Protein AF-0000000066007572 (afdb_homodimer)

InterPro domains:
  IPR018660 C-type lysozyme inhibitor [PF09864] (49-115)
  IPR036328 C-type lysozyme inhibitor superfamily [G3DSA:2.40.128.200] (41-127)
  IPR036328 C-type lysozyme inhibitor superfamily [SSF141488] (43-117)

Secondary structure (DSSP, 8-state):
--------------------------------EEEPPSSSPEEEEEEEEEETTS-EEEEEEEEETTEEEEEEE-SSS-EEEEEEE--SSSEEEEEBTEEEEEETTEEEEES---SSS--SPEEEEE-/--------------------------------EEEPPSSSPEEEEEEEEEETTS-EEEEEEEEETTEEEEEEE-SSS-EEEEEEE--SSSEEEEEBTEEEEEETTEEEEES---SSS--SPEEEEE-

Nearest PDB structures (foldseek):
  3f6z-assembly1_B  TM=9.810E-01  e=9.453E-14  Pseudomonas aeruginosa
  4mis-assembly1_A  TM=8.541E-01  e=2.023E-07  Brucella abortus bv. 1 str. 9-941
  7dpy-assembly1_B-2  TM=7.417E-01  e=1.782E-02  Brucella abortus bv. 1 str. 9-941
  7xt7-assembly1_j  TM=2.976E-01  e=3.475E-01  Komagataella phaffii
  5ym6-assembly2_D  TM=2.697E-01  e=1.523E-01  Porcine coronavirus HKU15

Foldseek 3Di:
DPPPPPPPPPPPPPPPPPCPPPPPPPVVPDDDDDDDDDDFDKDKDKFWKAWPVGDIDIWIWIDGVVWTWIFDPLDPPDTDIWTWDDDPDATWTDDDQWIWGDDVQKIWIARHHDDDDGDDTIIMGTD/DPPPPPPPPPPPPPPPPPCPPPPPVPVVPDDDDDDDDDDFDKDKDKFWKAWPVGDIDIWIWIDGVVWTWIFDPLDPPDTDIWTWDDDPDATWTDDDQWIWGDDVQKIWIARHHDDDDGDDTIIMGTD

Sequence (254 aa):
MKKALWLLLAAVPVVLVACGGSDDDKQTAQVDYLALPGDAKLDTRSVDYKCENGRKFTVQYLNKGDNSLAVVPVSDNSTLVFSNVISASGAKYAAGQYIWWTKGEEATLYGDWKGGEPTDGVACKERMKKALWLLLAAVPVVLVACGGSDDDKQTAQVDYLALPGDAKLDTRSVDYKCENGRKFTVQYLNKGDNSLAVVPVSDNSTLVFSNVISASGAKYAAGQYIWWTKGEEATLYGDWKGGEPTDGVACKER

Organism: Pseudomonas aeruginosa (strain ATCC 15692 / DSM 22644 / CIP 104116 / JCM 14847 / LMG 12228 / 1C / PRS 101 / PAO1) (NCBI:txid208964)

Radius of gyration: 32.34 Å; Cα contacts (8 Å, |Δi|>4): 501; chains: 2; bounding box: 113×51×106 Å

Structure (mmCIF, N/CA/C/O backbone):
data_AF-0000000066007572-model_v1
#
loop_
_entity.id
_entity.type
_entity.pdbx_description
1 polymer 'Membrane-bound lysozyme inhibitor of C-type lysozyme'
#
loop_
_atom_site.group_PDB
_atom_site.id
_atom_site.type_symbol
_atom_site.label_atom_id
_atom_site.label_alt_id
_atom_site.label_comp_id
_atom_site.label_asym_id
_atom_site.label_entity_id
_atom_site.label_seq_id
_atom_site.pdbx_PDB_ins_code
_atom_site.Cartn_x
_atom_site.Cartn_y
_atom_site.Cartn_z
_atom_site.occupancy
_atom_site.B_iso_or_equiv
_atom_site.auth_seq_id
_atom_site.auth_comp_id
_atom_site.auth_asym_id
_atom_site.auth_atom_id
_atom_site.pdbx_PDB_model_num
ATOM 1 N N . MET A 1 1 ? -43.469 -23.562 86.062 1 31.69 1 MET A N 1
ATOM 2 C CA . MET A 1 1 ? -42.375 -22.859 85.438 1 31.69 1 MET A CA 1
ATOM 3 C C . MET A 1 1 ? -42.094 -23.391 84.062 1 31.69 1 MET A C 1
ATOM 5 O O . MET A 1 1 ? -41.469 -24.453 83.875 1 31.69 1 MET A O 1
ATOM 9 N N . LYS A 1 2 ? -43.125 -23.25 83.188 1 37.44 2 LYS A N 1
ATOM 10 C CA . LYS A 1 2 ? -43.344 -23.625 81.812 1 37.44 2 LYS A CA 1
ATOM 11 C C . LYS A 1 2 ? -42.25 -23.062 80.938 1 37.44 2 LYS A C 1
ATOM 13 O O . LYS A 1 2 ? -42.062 -21.844 80.812 1 37.44 2 LYS A O 1
ATOM 18 N N . LYS A 1 3 ? -41.062 -23.703 80.938 1 40.94 3 LYS A N 1
ATOM 19 C CA . LYS A 1 3 ? -39.906 -23.422 80.062 1 40.94 3 LYS A CA 1
ATOM 20 C C . LYS A 1 3 ? -40.344 -23.391 78.625 1 40.94 3 LYS A C 1
ATOM 22 O O . LYS A 1 3 ? -40.906 -24.344 78.125 1 40.94 3 LYS A O 1
ATOM 27 N N . ALA A 1 4 ? -40.844 -22.25 78.188 1 40.78 4 ALA A N 1
ATOM 28 C CA . ALA A 1 4 ? -41.125 -21.906 76.75 1 40.78 4 ALA A CA 1
ATOM 29 C C . ALA A 1 4 ? -39.938 -22.234 75.875 1 40.78 4 ALA A C 1
ATOM 31 O O . ALA A 1 4 ? -38.812 -21.797 76.125 1 40.78 4 ALA A O 1
ATOM 32 N N . LEU A 1 5 ? -39.844 -23.422 75.312 1 45.03 5 LEU A N 1
ATOM 33 C CA . LEU A 1 5 ? -38.969 -23.969 74.25 1 45.03 5 LEU A CA 1
ATOM 34 C C . LEU A 1 5 ? -38.969 -23.062 73.062 1 45.03 5 LEU A C 1
ATOM 36 O O . LEU A 1 5 ? -40 -22.922 72.375 1 45.03 5 LEU A O 1
ATOM 40 N N . TRP A 1 6 ? -38.344 -21.812 73.125 1 39.31 6 TRP A N 1
ATOM 41 C CA . TRP A 1 6 ? -38.188 -20.922 72 1 39.31 6 TRP A CA 1
ATOM 42 C C . TRP A 1 6 ? -37.5 -21.641 70.812 1 39.31 6 TRP A C 1
ATOM 44 O O . TRP A 1 6 ? -36.375 -22.141 71 1 39.31 6 TRP A O 1
ATOM 54 N N . LEU A 1 7 ? -38.188 -22.266 69.938 1 40.31 7 LEU A N 1
ATOM 55 C CA . LEU A 1 7 ? -37.844 -22.844 68.625 1 40.31 7 LEU A CA 1
ATOM 56 C C . LEU A 1 7 ? -37.094 -21.828 67.812 1 40.31 7 LEU A C 1
ATOM 58 O O . LEU A 1 7 ? -37.625 -20.75 67.5 1 40.31 7 LEU A O 1
ATOM 62 N N . LEU A 1 8 ? -35.781 -21.641 67.938 1 39.72 8 LEU A N 1
ATOM 63 C CA . LEU A 1 8 ? -34.875 -20.812 67.188 1 39.72 8 LEU A CA 1
ATOM 64 C C . LEU A 1 8 ? -34.938 -21.219 65.688 1 39.72 8 LEU A C 1
ATOM 66 O O . LEU A 1 8 ? -34.656 -22.375 65.375 1 39.72 8 LEU A O 1
ATOM 70 N N . LEU A 1 9 ? -35.875 -20.656 64.875 1 41.94 9 LEU A N 1
ATOM 71 C CA . LEU A 1 9 ? -35.969 -20.781 63.438 1 41.94 9 LEU A CA 1
ATOM 72 C C . LEU A 1 9 ? -34.656 -20.312 62.781 1 41.94 9 LEU A C 1
ATOM 74 O O . LEU A 1 9 ? -34.25 -19.156 62.969 1 41.94 9 LEU A O 1
ATOM 78 N N . ALA A 1 10 ? -33.594 -21.188 62.688 1 41.16 10 ALA A N 1
ATOM 79 C CA . ALA A 1 10 ? -32.375 -20.938 61.938 1 41.16 10 ALA A CA 1
ATOM 80 C C . ALA A 1 10 ? -32.656 -20.516 60.5 1 41.16 10 ALA A C 1
ATOM 82 O O . ALA A 1 10 ? -33.344 -21.219 59.781 1 41.16 10 ALA A O 1
ATOM 83 N N . ALA A 1 11 ? -32.844 -19.188 60.281 1 44 11 ALA A N 1
ATOM 84 C CA . ALA A 1 11 ? -33 -18.609 58.938 1 44 11 ALA A CA 1
ATOM 85 C C . ALA A 1 11 ? -31.844 -19.062 58.031 1 44 11 ALA A C 1
ATOM 87 O O . ALA A 1 11 ? -30.672 -18.953 58.406 1 44 11 ALA A O 1
ATOM 88 N N . VAL A 1 12 ? -31.938 -20.188 57.281 1 48.28 12 VAL A N 1
ATOM 89 C CA . VAL A 1 12 ? -31.016 -20.688 56.281 1 48.28 12 VAL A CA 1
ATOM 90 C C . VAL A 1 12 ? -30.766 -19.609 55.219 1 48.28 12 VAL A C 1
ATOM 92 O O . VAL A 1 12 ? -31.719 -19.109 54.625 1 48.28 12 VAL A O 1
ATOM 95 N N . PRO A 1 13 ? -29.672 -18.797 55.375 1 45.75 13 PRO A N 1
ATOM 96 C CA . PRO A 1 13 ? -29.391 -17.844 54.312 1 45.75 13 PRO A CA 1
ATOM 97 C C . PRO A 1 13 ? -29.391 -18.484 52.906 1 45.75 13 PRO A C 1
ATOM 99 O O . PRO A 1 13 ? -28.828 -19.578 52.719 1 45.75 13 PRO A O 1
ATOM 102 N N . VAL A 1 14 ? -30.469 -18.391 52.094 1 45.53 14 VAL A N 1
ATOM 103 C CA . VAL A 1 14 ? -30.547 -18.75 50.688 1 45.53 14 VAL A CA 1
ATOM 104 C C . VAL A 1 14 ? -29.422 -18.062 49.938 1 45.53 14 VAL A C 1
ATOM 106 O O . VAL A 1 14 ? -29.359 -16.828 49.875 1 45.53 14 VAL A O 1
ATOM 109 N N . VAL A 1 15 ? -28.188 -18.609 49.969 1 40.78 15 VAL A N 1
ATOM 110 C CA . VAL A 1 15 ? -27.156 -18.125 49.062 1 40.78 15 VAL A CA 1
ATOM 111 C C . VAL A 1 15 ? -27.688 -18.062 47.625 1 40.78 15 VAL A C 1
ATOM 113 O O . VAL A 1 15 ? -28.109 -19.078 47.094 1 40.78 15 VAL A O 1
ATOM 116 N N . LEU A 1 16 ? -28.297 -16.922 47.188 1 42.5 16 LEU A N 1
ATOM 117 C CA . LEU A 1 16 ? -28.547 -16.656 45.781 1 42.5 16 LEU A CA 1
ATOM 118 C C . LEU A 1 16 ? -27.297 -16.906 44.938 1 42.5 16 LEU A C 1
ATOM 120 O O . LEU A 1 16 ? -26.25 -16.312 45.188 1 42.5 16 LEU A O 1
ATOM 124 N N . VAL A 1 17 ? -26.969 -18.109 44.5 1 45.06 17 VAL A N 1
ATOM 125 C CA . VAL A 1 17 ? -26 -18.406 43.438 1 45.06 17 VAL A CA 1
ATOM 126 C C . VAL A 1 17 ? -26.234 -17.484 42.25 1 45.06 17 VAL A C 1
ATOM 128 O O . VAL A 1 17 ? -27.281 -17.547 41.625 1 45.06 17 VAL A O 1
ATOM 131 N N . ALA A 1 18 ? -25.969 -16.125 42.406 1 42.97 18 ALA A N 1
ATOM 132 C CA . ALA A 1 18 ? -25.875 -15.359 41.188 1 42.97 18 ALA A CA 1
ATOM 133 C C . ALA A 1 18 ? -25.094 -16.125 40.125 1 42.97 18 ALA A C 1
ATOM 135 O O . ALA A 1 18 ? -24 -16.625 40.375 1 42.97 18 ALA A O 1
ATOM 136 N N . CYS A 1 19 ? -25.688 -16.891 39.219 1 43.34 19 CYS A N 1
ATOM 137 C CA . CYS A 1 19 ? -25.062 -17.281 37.969 1 43.34 19 CYS A CA 1
ATOM 138 C C . CYS A 1 19 ? -24.172 -16.172 37.406 1 43.34 19 CYS A C 1
ATOM 140 O O . CYS A 1 19 ? -24.672 -15.094 37.094 1 43.34 19 CYS A O 1
ATOM 142 N N . GLY A 1 20 ? -23.156 -15.773 38.125 1 42.16 20 GLY A N 1
ATOM 143 C CA . GLY A 1 20 ? -22.172 -14.992 37.375 1 42.16 20 GLY A CA 1
ATOM 144 C C . GLY A 1 20 ? -21.922 -15.516 35.969 1 42.16 20 GLY A C 1
ATOM 145 O O . GLY A 1 20 ? -21.281 -16.547 35.812 1 42.16 20 GLY A O 1
ATOM 146 N N . GLY A 1 21 ? -23.031 -15.695 35.156 1 41.56 21 GLY A N 1
ATOM 147 C CA . GLY A 1 21 ? -22.688 -15.891 33.781 1 41.56 21 GLY A CA 1
ATOM 148 C C . GLY A 1 21 ? -21.453 -15.117 33.344 1 41.56 21 GLY A C 1
ATOM 149 O O . GLY A 1 21 ? -21.297 -13.953 33.688 1 41.56 21 GLY A O 1
ATOM 150 N N . SER A 1 22 ? -20.281 -15.742 33.438 1 43.75 22 SER A N 1
ATOM 151 C CA . SER A 1 22 ? -19.156 -15.258 32.625 1 43.75 22 SER A CA 1
ATOM 152 C C . SER A 1 22 ? -19.625 -14.711 31.297 1 43.75 22 SER A C 1
ATOM 154 O O . SER A 1 22 ? -20.141 -15.453 30.453 1 43.75 22 SER A O 1
ATOM 156 N N . ASP A 1 23 ? -20.266 -13.578 31.344 1 40.22 23 ASP A N 1
ATOM 157 C CA . ASP A 1 23 ? -20.266 -12.945 30.031 1 40.22 23 ASP A CA 1
ATOM 158 C C . ASP A 1 23 ? -18.969 -13.203 29.281 1 40.22 23 ASP A C 1
ATOM 160 O O . ASP A 1 23 ? -17.906 -12.719 29.688 1 40.22 23 ASP A O 1
ATOM 164 N N . ASP A 1 24 ? -18.641 -14.453 28.953 1 44.84 24 ASP A N 1
ATOM 165 C CA . ASP A 1 24 ? -17.703 -14.492 27.828 1 44.84 24 ASP A CA 1
ATOM 166 C C . ASP A 1 24 ? -17.891 -13.273 26.938 1 44.84 24 ASP A C 1
ATOM 168 O O . ASP A 1 24 ? -18.891 -13.156 26.219 1 44.84 24 ASP A O 1
ATOM 172 N N . ASP A 1 25 ? -17.547 -12.141 27.422 1 43.78 25 ASP A N 1
ATOM 173 C CA . ASP A 1 25 ? -17.281 -11.102 26.422 1 43.78 25 ASP A CA 1
ATOM 174 C C . ASP A 1 25 ? -16.703 -11.688 25.141 1 43.78 25 ASP A C 1
ATOM 176 O O . ASP A 1 25 ? -15.508 -11.992 25.094 1 43.78 25 ASP A O 1
ATOM 180 N N . LYS A 1 26 ? -17.234 -12.578 24.516 1 45.28 26 LYS A N 1
ATOM 181 C CA . LYS A 1 26 ? -16.828 -12.812 23.141 1 45.28 26 LYS A CA 1
ATOM 182 C C . LYS A 1 26 ? -16.469 -11.5 22.438 1 45.28 26 LYS A C 1
ATOM 184 O O . LYS A 1 26 ? -17.344 -10.758 22 1 45.28 26 LYS A O 1
ATOM 189 N N . GLN A 1 27 ? -15.414 -10.805 22.828 1 49.41 27 GLN A N 1
ATOM 190 C CA . GLN A 1 27 ? -14.898 -9.742 21.969 1 49.41 27 GLN A CA 1
ATOM 191 C C . GLN A 1 27 ? -14.922 -10.156 20.5 1 49.41 27 GLN A C 1
ATOM 193 O O . GLN A 1 27 ? -14.148 -11.031 20.078 1 49.41 27 GLN A O 1
ATOM 198 N N . THR A 1 28 ? -16.016 -10.359 19.859 1 51.81 28 THR A N 1
ATOM 199 C CA . THR A 1 28 ? -16.031 -10.492 18.406 1 51.81 28 THR A CA 1
ATOM 200 C C . THR A 1 28 ? -14.82 -9.781 17.797 1 51.81 28 THR A C 1
ATOM 202 O O . THR A 1 2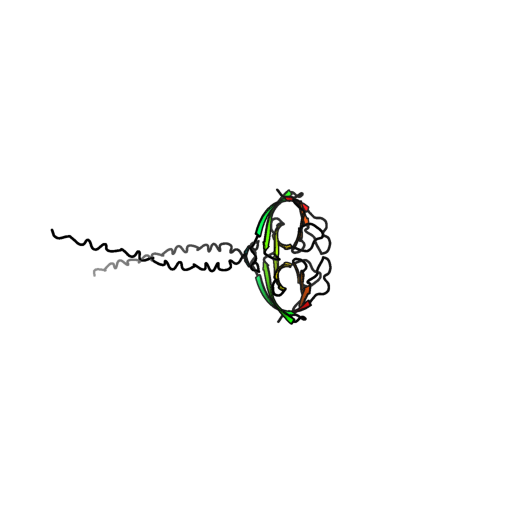8 ? -14.5 -8.656 18.172 1 51.81 28 THR A O 1
ATOM 205 N N . ALA A 1 29 ? -13.922 -10.508 17.297 1 61.53 29 ALA A N 1
ATOM 206 C CA . ALA A 1 29 ? -12.734 -9.945 16.656 1 61.53 29 ALA A CA 1
ATOM 207 C C . ALA A 1 29 ? -13.102 -8.742 15.797 1 61.53 29 ALA A C 1
ATOM 209 O O . ALA A 1 29 ? -13.891 -8.852 14.859 1 61.53 29 ALA A O 1
ATOM 210 N N . GLN A 1 30 ? -13.07 -7.582 16.312 1 80 30 GLN A N 1
ATOM 211 C CA . GLN A 1 30 ? -13.344 -6.34 15.594 1 80 30 GLN A CA 1
ATOM 212 C C . GLN A 1 30 ? -12.422 -6.176 14.391 1 80 30 GLN A C 1
ATOM 214 O O . GLN A 1 30 ? -11.211 -6.391 14.5 1 80 30 GLN A O 1
ATOM 219 N N . VAL A 1 31 ? -13.023 -6.301 13.195 1 90.62 31 VAL A N 1
ATOM 220 C CA . VAL A 1 31 ? -12.289 -6.055 11.961 1 90.62 31 VAL A CA 1
ATOM 221 C C . VAL A 1 31 ? -11.945 -4.57 11.852 1 90.62 31 VAL A C 1
ATOM 223 O O . VAL A 1 31 ? -12.82 -3.715 12 1 90.62 31 VAL A O 1
ATOM 226 N N . ASP A 1 32 ? -10.586 -4.43 11.727 1 96.38 32 ASP A N 1
ATOM 227 C CA . ASP A 1 32 ? -10.141 -3.062 11.469 1 96.38 32 ASP A CA 1
ATOM 228 C C . ASP A 1 32 ? -10.25 -2.719 9.984 1 96.38 32 ASP A C 1
ATOM 230 O O . ASP A 1 32 ? -10.055 -3.584 9.125 1 96.38 32 ASP A O 1
ATOM 234 N N . TYR A 1 33 ? -10.578 -1.464 9.711 1 97.25 33 TYR A N 1
ATOM 235 C CA . TYR A 1 33 ? -10.789 -1.046 8.336 1 97.25 33 TYR A CA 1
ATOM 236 C C . TYR A 1 33 ? -9.969 0.2 8.008 1 97.25 33 TYR A C 1
ATOM 238 O O . TYR A 1 33 ? -9.688 1.01 8.891 1 97.25 33 TYR A O 1
ATOM 246 N N . LEU A 1 34 ? -9.578 0.282 6.797 1 98.31 34 LEU A N 1
ATOM 247 C CA . LEU A 1 34 ? -9.055 1.498 6.184 1 98.31 34 LEU A CA 1
ATOM 248 C C . LEU A 1 34 ? -10.07 2.096 5.215 1 98.31 34 LEU A C 1
ATOM 250 O O . LEU A 1 34 ? -10.516 1.423 4.281 1 98.31 34 LEU A O 1
ATOM 254 N N . ALA A 1 35 ? -10.406 3.338 5.555 1 97.75 35 ALA A N 1
ATOM 255 C CA . ALA A 1 35 ? -11.227 4.035 4.57 1 97.75 35 ALA A CA 1
ATOM 256 C C . ALA A 1 35 ? -10.43 4.344 3.307 1 97.75 35 ALA A C 1
ATOM 258 O O . ALA A 1 35 ? -9.336 4.918 3.377 1 97.75 35 ALA A O 1
ATOM 259 N N . LEU A 1 36 ? -10.945 3.91 2.148 1 98.62 36 LEU A N 1
ATOM 260 C CA . LEU A 1 36 ? -10.273 4.191 0.883 1 98.62 36 LEU A CA 1
ATOM 261 C C . LEU A 1 36 ? -10.617 5.59 0.385 1 98.62 36 LEU A C 1
ATOM 263 O O . LEU A 1 36 ? -11.789 5.941 0.261 1 98.62 36 LEU A O 1
ATOM 267 N N . PRO A 1 37 ? -9.602 6.309 0.107 1 98 37 PRO A N 1
ATOM 268 C CA . PRO A 1 37 ? -9.859 7.715 -0.226 1 98 37 PRO A CA 1
ATOM 269 C C . PRO A 1 37 ? -10.461 7.891 -1.616 1 98 37 PRO A C 1
ATOM 271 O O . PRO A 1 37 ? -10.328 7.008 -2.471 1 98 37 PRO A O 1
ATOM 274 N N . GLY A 1 38 ? -11.141 9.039 -1.827 1 95.81 38 GLY A N 1
ATOM 275 C CA . GLY A 1 38 ? -11.648 9.453 -3.127 1 95.81 38 GLY A CA 1
ATOM 276 C C . GLY A 1 38 ? -13.094 9.055 -3.352 1 95.81 38 GLY A C 1
ATOM 277 O O . GLY A 1 38 ? -13.672 8.312 -2.559 1 95.81 38 GLY A O 1
ATOM 278 N N . ASP A 1 39 ? -13.625 9.531 -4.48 1 94.88 39 ASP A N 1
ATOM 279 C CA . ASP A 1 39 ? -15.055 9.367 -4.738 1 94.88 39 ASP A CA 1
ATOM 280 C C . ASP A 1 39 ? -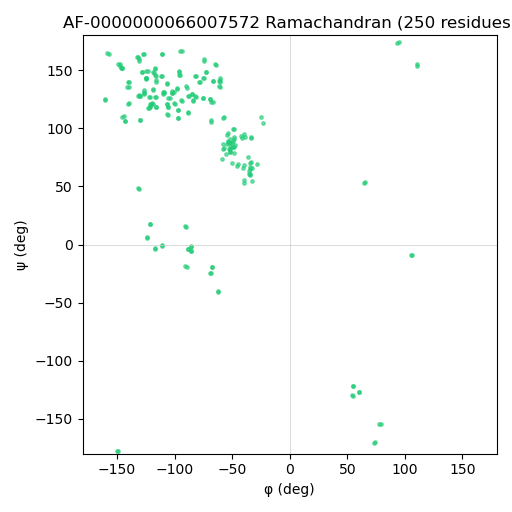15.297 8.391 -5.887 1 94.88 39 ASP A C 1
ATOM 282 O O . ASP A 1 39 ? -16.438 8.07 -6.207 1 94.88 39 ASP A O 1
ATOM 286 N N . ALA A 1 40 ? -14.172 7.914 -6.445 1 97.12 40 ALA A N 1
ATOM 287 C CA . ALA A 1 40 ? -14.328 6.949 -7.531 1 97.12 40 ALA A CA 1
ATOM 288 C C . ALA A 1 40 ? -14.992 5.668 -7.035 1 97.12 40 ALA A C 1
ATOM 290 O O . ALA A 1 40 ? -14.953 5.367 -5.84 1 97.12 40 ALA A O 1
ATOM 291 N N . LYS A 1 41 ? -15.617 5.023 -7.984 1 97.12 41 LYS A N 1
ATOM 292 C CA . LYS A 1 41 ? -16.188 3.721 -7.656 1 97.12 41 LYS A CA 1
ATOM 293 C C . LYS A 1 41 ? -15.094 2.705 -7.348 1 97.12 41 LYS A C 1
ATOM 295 O O . LYS A 1 41 ? -14.062 2.664 -8.023 1 97.12 41 LYS A O 1
ATOM 300 N N . LEU A 1 42 ? -15.312 1.84 -6.352 1 98.38 42 LEU A N 1
ATOM 301 C CA . LEU A 1 42 ? -14.398 0.761 -5.996 1 98.38 42 LEU A CA 1
ATOM 302 C C . LEU A 1 42 ? -14.641 -0.468 -6.867 1 98.38 42 LEU A C 1
ATOM 304 O O . LEU A 1 42 ? -15.781 -0.925 -6.992 1 98.38 42 LEU A O 1
ATOM 308 N N . ASP A 1 43 ? -13.586 -0.928 -7.555 1 98.5 43 ASP A N 1
ATOM 309 C CA . ASP A 1 43 ? -13.578 -2.213 -8.242 1 98.5 43 ASP A CA 1
ATOM 310 C C . ASP A 1 43 ? -12.734 -3.236 -7.488 1 98.5 43 ASP A C 1
ATOM 312 O O . ASP A 1 43 ? -11.539 -3.016 -7.254 1 98.5 43 ASP A O 1
ATOM 316 N N . THR A 1 44 ? -13.305 -4.363 -7.008 1 98.56 44 THR A N 1
ATOM 317 C CA . THR A 1 44 ? -12.594 -5.41 -6.285 1 98.56 44 THR A CA 1
ATOM 318 C C . THR A 1 44 ? -12.617 -6.723 -7.062 1 98.56 44 THR A C 1
ATOM 320 O O . THR A 1 44 ? -13.609 -7.039 -7.719 1 98.56 44 THR A O 1
ATOM 323 N N . ARG A 1 45 ? -11.508 -7.371 -7.016 1 98.31 45 ARG A N 1
ATOM 324 C CA . ARG A 1 45 ? -11.375 -8.688 -7.633 1 98.31 45 ARG A CA 1
ATOM 325 C C . ARG A 1 45 ? -10.555 -9.625 -6.754 1 98.31 45 ARG A C 1
ATOM 327 O O . ARG A 1 45 ? -9.555 -9.211 -6.164 1 98.31 45 ARG A O 1
ATOM 334 N N . SER A 1 46 ? -11.055 -10.836 -6.629 1 98.75 46 SER A N 1
ATOM 335 C CA . SER A 1 46 ? -10.305 -11.875 -5.941 1 98.75 46 SER A CA 1
ATOM 336 C C . SER A 1 46 ? -9.812 -12.938 -6.922 1 98.75 46 SER A C 1
ATOM 338 O O . SER A 1 46 ? -10.57 -13.422 -7.762 1 98.75 46 SER A O 1
ATOM 340 N N . VAL A 1 47 ? -8.562 -13.25 -6.859 1 98.88 47 VAL A N 1
ATOM 341 C CA . VAL A 1 47 ? -7.969 -14.219 -7.773 1 98.88 47 VAL A CA 1
ATOM 342 C C . VAL A 1 47 ? -7.25 -15.305 -6.98 1 98.88 47 VAL A C 1
ATOM 344 O O . VAL A 1 47 ? -6.477 -15.008 -6.07 1 98.88 47 VAL A O 1
ATOM 347 N N . ASP A 1 48 ? -7.496 -16.578 -7.336 1 98.94 48 ASP A N 1
ATOM 348 C CA . ASP A 1 48 ? -6.812 -17.703 -6.719 1 98.94 48 ASP A CA 1
ATOM 349 C C . ASP A 1 48 ? -5.527 -18.047 -7.469 1 98.94 48 ASP A C 1
ATOM 351 O O . ASP A 1 48 ? -5.523 -18.125 -8.703 1 98.94 48 ASP A O 1
ATOM 355 N N . TYR A 1 49 ? -4.473 -18.297 -6.695 1 98.94 49 TYR A N 1
ATOM 356 C CA . TYR A 1 49 ? -3.191 -18.656 -7.289 1 98.94 49 TYR A CA 1
ATOM 357 C C . TYR A 1 49 ? -2.688 -19.984 -6.734 1 98.94 49 TYR A C 1
ATOM 359 O O . TYR A 1 49 ? -2.955 -20.312 -5.578 1 98.94 49 TYR A O 1
ATOM 367 N N . LYS A 1 50 ? -1.974 -20.641 -7.598 1 98.88 50 LYS A N 1
ATOM 368 C CA . LYS A 1 50 ? -1.126 -21.766 -7.215 1 98.88 50 LYS A CA 1
ATOM 369 C C . LYS A 1 50 ? 0.338 -21.484 -7.543 1 98.88 50 LYS A C 1
ATOM 371 O O . LYS A 1 50 ? 0.665 -21.094 -8.664 1 98.88 50 LYS A O 1
ATOM 376 N N . CYS A 1 51 ? 1.164 -21.797 -6.551 1 98.81 51 CYS A N 1
ATOM 377 C CA . CYS A 1 51 ? 2.568 -21.453 -6.727 1 98.81 51 CYS A CA 1
ATOM 378 C C . CYS A 1 51 ? 3.432 -22.688 -6.883 1 98.81 51 CYS A C 1
ATOM 380 O O . CYS A 1 51 ? 3.016 -23.797 -6.512 1 98.81 51 CYS A O 1
ATOM 382 N N . GLU A 1 52 ? 4.633 -22.484 -7.367 1 98.56 52 GLU A N 1
ATOM 383 C CA . GLU A 1 52 ? 5.555 -23.578 -7.656 1 98.56 52 GLU A CA 1
ATOM 384 C C . GLU A 1 52 ? 6.031 -24.25 -6.371 1 98.56 52 GLU A C 1
ATOM 386 O O . GLU A 1 52 ? 6.398 -25.422 -6.379 1 98.56 52 GLU A O 1
ATOM 391 N N . ASN A 1 53 ? 5.992 -23.531 -5.305 1 98.12 53 ASN A N 1
ATOM 392 C CA . ASN A 1 53 ? 6.422 -24.094 -4.031 1 98.12 53 ASN A CA 1
ATOM 393 C C . ASN A 1 53 ? 5.285 -24.844 -3.338 1 98.12 53 ASN A C 1
ATOM 395 O O . ASN A 1 53 ? 5.406 -25.219 -2.17 1 98.12 53 ASN A O 1
ATOM 399 N N . GLY A 1 54 ? 4.148 -24.859 -3.91 1 98.12 54 GLY A N 1
ATOM 400 C CA . GLY A 1 54 ? 3.035 -25.641 -3.4 1 98.12 54 GLY A CA 1
ATOM 401 C C . GLY A 1 54 ? 1.977 -24.812 -2.711 1 98.12 54 GLY A C 1
ATOM 402 O O . GLY A 1 54 ? 0.864 -25.281 -2.469 1 98.12 54 GLY A O 1
ATOM 403 N N . ARG A 1 55 ? 2.277 -23.578 -2.502 1 98.31 55 ARG A N 1
ATOM 404 C CA . ARG A 1 55 ? 1.315 -22.719 -1.822 1 98.31 55 ARG A CA 1
ATOM 405 C C . ARG A 1 55 ? 0.162 -22.344 -2.748 1 98.31 55 ARG A C 1
ATOM 407 O O . ARG A 1 55 ? 0.361 -22.156 -3.949 1 98.31 55 ARG A O 1
ATOM 414 N N . LYS A 1 56 ? -1.047 -22.266 -2.137 1 98.75 56 LYS A N 1
ATOM 415 C CA . LYS A 1 56 ? -2.266 -21.766 -2.766 1 98.75 56 LYS A CA 1
ATOM 416 C C . LYS A 1 56 ? -2.904 -20.656 -1.927 1 98.75 56 LYS A C 1
ATOM 418 O O . LYS A 1 56 ? -3.057 -20.812 -0.712 1 98.75 56 LYS A O 1
ATOM 423 N N . PHE A 1 57 ? -3.184 -19.641 -2.576 1 98.81 57 PHE A N 1
ATOM 424 C CA . PHE A 1 57 ? -3.84 -18.578 -1.832 1 98.81 57 PHE A CA 1
ATOM 425 C C . PHE A 1 57 ? -4.602 -17.641 -2.773 1 98.81 57 PHE A C 1
ATOM 427 O O . PHE A 1 57 ? -4.438 -17.719 -3.992 1 98.81 57 PHE A O 1
ATOM 434 N N . THR A 1 58 ? -5.488 -16.812 -2.238 1 98.88 58 THR A N 1
ATOM 435 C CA . THR A 1 58 ? -6.281 -15.805 -2.939 1 98.88 58 THR A CA 1
ATOM 436 C C . THR A 1 58 ? -5.699 -14.414 -2.732 1 98.88 58 THR A C 1
ATOM 438 O O . THR A 1 58 ? -5.312 -14.055 -1.618 1 98.88 58 THR A O 1
ATOM 441 N N . VAL A 1 59 ? -5.559 -13.68 -3.811 1 98.94 59 VAL A N 1
ATOM 442 C CA . VAL A 1 59 ? -5.191 -12.266 -3.746 1 98.94 59 VAL A CA 1
ATOM 443 C C . VAL A 1 59 ? -6.414 -11.398 -4.047 1 98.94 59 VAL A C 1
ATOM 445 O O . VAL A 1 59 ? -7.141 -11.656 -5.008 1 98.94 59 VAL A O 1
ATOM 448 N N . GLN A 1 60 ? -6.68 -10.5 -3.145 1 98.94 60 GLN A N 1
ATOM 449 C CA . GLN A 1 60 ? -7.719 -9.508 -3.395 1 98.94 60 GLN A CA 1
ATOM 450 C C . GLN A 1 60 ? -7.125 -8.227 -3.971 1 98.94 60 GLN A C 1
ATOM 452 O O . GLN A 1 60 ? -6.188 -7.66 -3.404 1 98.94 60 GLN A O 1
ATOM 457 N N . TYR A 1 61 ? -7.637 -7.844 -5.117 1 98.94 61 TYR A N 1
ATOM 458 C CA . TYR A 1 61 ? -7.258 -6.586 -5.754 1 98.94 61 TYR A CA 1
ATOM 459 C C . TYR A 1 61 ? -8.328 -5.523 -5.547 1 98.94 61 TYR A C 1
ATOM 461 O O . TYR A 1 61 ? -9.523 -5.793 -5.719 1 98.94 61 TYR A O 1
ATOM 469 N N . LEU A 1 62 ? -7.918 -4.391 -5.125 1 98.94 62 LEU A N 1
ATOM 470 C CA . LEU A 1 62 ? -8.797 -3.24 -4.945 1 98.94 62 LEU A CA 1
ATOM 471 C C . LEU A 1 62 ? -8.328 -2.059 -5.789 1 98.94 62 LEU A C 1
ATOM 473 O O . LEU A 1 62 ? -7.203 -1.582 -5.621 1 98.94 62 LEU A O 1
ATOM 477 N N . ASN A 1 63 ? -9.18 -1.626 -6.699 1 98.81 63 ASN A N 1
ATOM 478 C CA . ASN A 1 63 ? -8.906 -0.47 -7.547 1 98.81 63 ASN A CA 1
ATOM 479 C C . ASN A 1 63 ? -9.945 0.631 -7.344 1 98.81 63 ASN A C 1
ATOM 481 O O . ASN A 1 63 ? -11.148 0.393 -7.484 1 98.81 63 ASN A O 1
ATOM 485 N N . LYS A 1 64 ? -9.469 1.771 -6.969 1 98.56 64 LYS A N 1
ATOM 486 C CA . LYS A 1 64 ? -10.312 2.941 -6.738 1 98.56 64 LYS A CA 1
ATOM 487 C C . LYS A 1 64 ? -9.586 4.223 -7.141 1 98.56 64 LYS A C 1
ATOM 489 O O . LYS A 1 64 ? -8.711 4.703 -6.418 1 98.56 64 LYS A O 1
ATOM 494 N N . GLY A 1 65 ? -10.078 4.824 -8.242 1 97.88 65 GLY A N 1
ATOM 495 C CA . GLY A 1 65 ? -9.352 5.973 -8.758 1 97.88 65 GLY A CA 1
ATOM 496 C C . GLY A 1 65 ? -7.891 5.672 -9.039 1 97.88 65 GLY A C 1
ATOM 497 O O . GLY A 1 65 ? -7.574 4.715 -9.75 1 97.88 65 GLY A O 1
ATOM 498 N N . ASP A 1 66 ? -7.02 6.457 -8.367 1 97.94 66 ASP A N 1
ATOM 499 C CA . ASP A 1 66 ? -5.586 6.301 -8.594 1 97.94 66 ASP A CA 1
ATOM 500 C C . ASP A 1 66 ? -5.004 5.199 -7.703 1 97.94 66 ASP A C 1
ATOM 502 O O . ASP A 1 66 ? -3.834 4.844 -7.836 1 97.94 66 ASP A O 1
ATOM 506 N N . ASN A 1 67 ? -5.828 4.695 -6.859 1 98.81 67 ASN A N 1
ATOM 507 C CA . ASN A 1 67 ? -5.355 3.641 -5.969 1 98.81 67 ASN A CA 1
ATOM 508 C C . ASN A 1 67 ? -5.512 2.262 -6.602 1 98.81 67 ASN A C 1
ATOM 510 O O . ASN A 1 67 ? -6.57 1.937 -7.141 1 98.81 67 ASN A O 1
ATOM 514 N N . SER A 1 68 ? -4.453 1.507 -6.613 1 98.88 68 SER A N 1
ATOM 515 C CA . SER A 1 68 ? -4.422 0.095 -6.98 1 98.88 68 SER A CA 1
ATOM 516 C C . SER A 1 68 ? -3.697 -0.735 -5.93 1 98.88 68 SER A C 1
ATOM 518 O O . SER A 1 68 ? -2.479 -0.626 -5.777 1 98.88 68 SER A O 1
ATOM 520 N N . LEU A 1 69 ? -4.492 -1.547 -5.133 1 99 69 LEU A N 1
ATOM 521 C CA . LEU A 1 69 ? -3.973 -2.299 -3.994 1 99 69 LEU A CA 1
ATOM 522 C C . LEU A 1 69 ? -4.133 -3.799 -4.215 1 99 69 LEU A C 1
ATOM 524 O O . LEU A 1 69 ? -5.016 -4.23 -4.961 1 99 69 LEU A O 1
ATOM 528 N N . ALA A 1 70 ? -3.266 -4.539 -3.625 1 99 70 ALA A N 1
ATOM 529 C CA . ALA A 1 70 ? -3.371 -5.992 -3.564 1 99 70 ALA A CA 1
ATOM 530 C C . ALA A 1 70 ? -3.18 -6.496 -2.137 1 99 70 ALA A C 1
ATOM 532 O O . ALA A 1 70 ? -2.236 -6.098 -1.451 1 99 70 ALA A O 1
ATOM 533 N N . VAL A 1 71 ? -4.07 -7.285 -1.656 1 99 71 VAL A N 1
ATOM 534 C CA . VAL A 1 71 ? -3.951 -7.957 -0.366 1 99 71 VAL A CA 1
ATOM 535 C C . VAL A 1 71 ? -3.436 -9.383 -0.569 1 99 71 VAL A C 1
ATOM 537 O O . VAL A 1 71 ? -4.152 -10.242 -1.085 1 99 71 VAL A O 1
ATOM 540 N N . VAL A 1 72 ? -2.17 -9.609 -0.166 1 99 72 VAL A N 1
ATOM 541 C CA . VAL A 1 72 ? -1.45 -10.812 -0.568 1 99 72 VAL A CA 1
ATOM 542 C C . VAL A 1 72 ? -1.032 -11.602 0.67 1 99 72 VAL A C 1
ATOM 544 O O . VAL A 1 72 ? -0.324 -11.086 1.536 1 99 72 VAL A O 1
ATOM 547 N N . PRO A 1 73 ? -1.469 -12.867 0.814 1 98.94 73 PRO A N 1
ATOM 548 C CA . PRO A 1 73 ? -0.85 -13.734 1.82 1 98.94 73 PRO A CA 1
ATOM 549 C C . PRO A 1 73 ? 0.597 -14.094 1.482 1 98.94 73 PRO A C 1
ATOM 551 O O . PRO A 1 73 ? 0.843 -14.922 0.604 1 98.94 73 PRO A O 1
ATOM 554 N N . VAL A 1 74 ? 1.546 -13.531 2.189 1 98.81 74 VAL A N 1
ATOM 555 C CA . VAL A 1 74 ? 2.947 -13.719 1.827 1 98.81 74 VAL A CA 1
ATOM 556 C C . VAL A 1 74 ? 3.514 -14.93 2.555 1 98.81 74 VAL A C 1
ATOM 558 O O . VAL A 1 74 ? 4.562 -15.461 2.174 1 98.81 74 VAL A O 1
ATOM 561 N N . SER A 1 75 ? 2.844 -15.32 3.588 1 97.88 75 SER A N 1
ATOM 562 C CA . SER A 1 75 ? 3.09 -16.562 4.32 1 97.88 75 SER A CA 1
ATOM 563 C C . SER A 1 75 ? 1.808 -17.094 4.945 1 97.88 75 SER A C 1
ATOM 565 O O . SER A 1 75 ? 0.729 -16.531 4.742 1 97.88 75 SER A O 1
ATOM 567 N N . ASP A 1 76 ? 1.965 -18.172 5.652 1 95.69 76 ASP A N 1
ATOM 568 C CA . ASP A 1 76 ? 0.802 -18.766 6.301 1 95.69 76 ASP A CA 1
ATOM 569 C C . ASP A 1 76 ? 0.267 -17.859 7.406 1 95.69 76 ASP A C 1
ATOM 571 O O . ASP A 1 76 ? -0.912 -17.938 7.762 1 95.69 76 ASP A O 1
ATOM 575 N N . ASN A 1 77 ? 1.12 -16.953 7.844 1 96.25 77 ASN A N 1
ATOM 576 C CA . ASN A 1 77 ? 0.725 -16.188 9.023 1 96.25 77 ASN A CA 1
ATOM 577 C C . ASN A 1 77 ? 0.755 -14.688 8.758 1 96.25 77 ASN A C 1
ATOM 579 O O . ASN A 1 77 ? 0.614 -13.883 9.68 1 96.25 77 ASN A O 1
ATOM 583 N N . SER A 1 78 ? 1.005 -14.359 7.551 1 98.25 78 SER A N 1
ATOM 584 C CA . SER A 1 78 ? 1.137 -12.93 7.27 1 98.25 78 SER A CA 1
ATOM 585 C C . SER A 1 78 ? 0.472 -12.562 5.949 1 98.25 78 SER A C 1
ATOM 587 O O . SER A 1 78 ? 0.774 -13.156 4.91 1 98.25 78 SER A O 1
ATOM 589 N N . THR A 1 79 ? -0.469 -11.672 5.992 1 98.88 79 THR A N 1
ATOM 590 C CA . THR A 1 79 ? -1.121 -11.055 4.844 1 98.88 79 THR A CA 1
ATOM 591 C C . THR A 1 79 ? -0.861 -9.555 4.812 1 98.88 79 THR A C 1
ATOM 593 O O . THR A 1 79 ? -1.034 -8.867 5.82 1 98.88 79 THR A O 1
ATOM 596 N N . LEU A 1 80 ? -0.366 -9.078 3.65 1 98.94 80 LEU A N 1
ATOM 597 C CA . LEU A 1 80 ? 0.032 -7.676 3.566 1 98.94 80 LEU A CA 1
ATOM 598 C C . LEU A 1 80 ? -0.796 -6.938 2.52 1 98.94 80 LEU A C 1
ATOM 600 O O . LEU A 1 80 ? -1.235 -7.535 1.535 1 98.94 80 LEU A O 1
ATOM 604 N N . VAL A 1 81 ? -1.012 -5.676 2.781 1 99 81 VAL A N 1
ATOM 605 C CA . VAL A 1 81 ? -1.577 -4.75 1.806 1 99 81 VAL A CA 1
ATOM 606 C C . VAL A 1 81 ? -0.457 -4.125 0.978 1 99 81 VAL A C 1
ATOM 608 O O . VAL A 1 81 ? 0.395 -3.41 1.513 1 99 81 VAL A O 1
ATOM 611 N N . PHE A 1 82 ? -0.451 -4.453 -0.312 1 99 82 PHE A N 1
ATOM 612 C CA . PHE A 1 82 ? 0.518 -3.926 -1.266 1 99 82 PHE A CA 1
ATOM 613 C C . PHE A 1 82 ? -0.055 -2.729 -2.014 1 99 82 PHE A C 1
ATOM 615 O O . PHE A 1 82 ? -1.254 -2.684 -2.297 1 99 82 PHE A O 1
ATOM 622 N N . SER A 1 83 ? 0.805 -1.827 -2.309 1 99 83 SER A N 1
ATOM 623 C CA . SER A 1 83 ? 0.453 -0.753 -3.23 1 99 83 SER A CA 1
ATOM 624 C C . SER A 1 83 ? 1.132 -0.943 -4.582 1 99 83 SER A C 1
ATOM 626 O O . SER A 1 83 ? 2.307 -1.311 -4.648 1 99 83 SER A O 1
ATOM 628 N N . ASN A 1 84 ? 0.343 -0.669 -5.652 1 98.88 84 ASN A N 1
ATOM 629 C CA . ASN A 1 84 ? 0.897 -0.713 -7 1 98.88 84 ASN A CA 1
ATOM 630 C C . ASN A 1 84 ? 2.02 0.305 -7.176 1 98.88 84 ASN A C 1
ATOM 632 O O . ASN A 1 84 ? 1.909 1.443 -6.719 1 98.88 84 ASN A O 1
ATOM 636 N N . VAL A 1 85 ? 3.15 -0.163 -7.852 1 98.75 85 VAL A N 1
ATOM 637 C CA . VAL A 1 85 ? 4.254 0.725 -8.211 1 98.75 85 VAL A CA 1
ATOM 638 C C . VAL A 1 85 ? 4.559 0.594 -9.703 1 98.75 85 VAL A C 1
ATOM 640 O O . VAL A 1 85 ? 4.098 -0.345 -10.352 1 98.75 85 VAL A O 1
ATOM 643 N N . ILE A 1 86 ? 5.293 1.575 -10.195 1 96.81 86 ILE A N 1
ATOM 644 C CA . ILE A 1 86 ? 5.613 1.629 -11.617 1 96.81 86 ILE A CA 1
ATOM 645 C C . ILE A 1 86 ? 6.395 0.381 -12.016 1 96.81 86 ILE A C 1
ATOM 647 O O . ILE A 1 86 ? 7.297 -0.052 -11.297 1 96.81 86 ILE A O 1
ATOM 651 N N . SER A 1 87 ? 6.043 -0.104 -13.188 1 96.25 87 SER A N 1
ATOM 652 C CA . SER A 1 87 ? 6.738 -1.251 -13.758 1 96.25 87 SER A CA 1
ATOM 653 C C . SER A 1 87 ? 6.828 -1.145 -15.273 1 96.25 87 SER A C 1
ATOM 655 O O . SER A 1 87 ? 6.039 -0.434 -15.898 1 96.25 87 SER A O 1
ATOM 657 N N . ALA A 1 88 ? 7.926 -1.78 -15.852 1 92.5 88 ALA A N 1
ATOM 658 C CA . ALA A 1 88 ? 8.07 -1.806 -17.297 1 92.5 88 ALA A CA 1
ATOM 659 C C . ALA A 1 88 ? 6.91 -2.561 -17.953 1 92.5 88 ALA A C 1
ATOM 661 O O . ALA A 1 88 ? 6.398 -2.146 -19 1 92.5 88 ALA A O 1
ATOM 662 N N . SER A 1 89 ? 6.508 -3.623 -17.391 1 96.75 89 SER A N 1
ATOM 663 C CA . SER A 1 89 ? 5.402 -4.445 -17.859 1 96.75 89 SER A CA 1
ATOM 664 C C . SER A 1 89 ? 4.668 -5.113 -16.703 1 96.75 89 SER A C 1
ATOM 666 O O . SER A 1 89 ? 5.219 -5.242 -15.609 1 96.75 89 SER A O 1
ATOM 668 N N . GLY A 1 90 ? 3.406 -5.422 -16.969 1 98.25 90 GLY A N 1
ATOM 669 C CA . GLY A 1 90 ? 2.641 -6.07 -15.922 1 98.25 90 GLY A CA 1
ATOM 670 C C . GLY A 1 90 ? 2.246 -5.125 -14.805 1 98.25 90 GLY A C 1
ATOM 671 O O . GLY A 1 90 ? 2.318 -3.906 -14.953 1 98.25 90 GLY A O 1
ATOM 672 N N . ALA A 1 91 ? 1.749 -5.715 -13.758 1 98.62 91 ALA A N 1
ATOM 673 C CA . ALA A 1 91 ? 1.378 -4.969 -12.555 1 98.62 91 ALA A CA 1
ATOM 674 C C . ALA A 1 91 ? 2.229 -5.395 -11.359 1 98.62 91 ALA A C 1
ATOM 676 O O . ALA A 1 91 ? 2.25 -6.57 -10.992 1 98.62 91 ALA A O 1
ATOM 677 N N . LYS A 1 92 ? 2.975 -4.41 -10.828 1 98.94 92 LYS A N 1
ATOM 678 C CA . LYS A 1 92 ? 3.887 -4.629 -9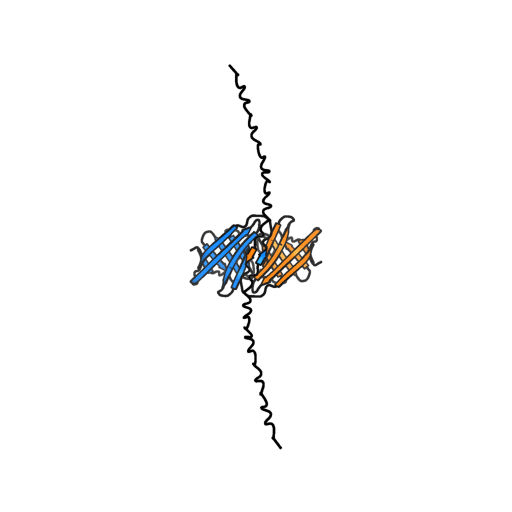.711 1 98.94 92 LYS A CA 1
ATOM 679 C C . LYS A 1 92 ? 3.367 -3.963 -8.438 1 98.94 92 LYS A C 1
ATOM 681 O O . LYS A 1 92 ? 2.898 -2.824 -8.477 1 98.94 92 LYS A O 1
ATOM 686 N N . TYR A 1 93 ? 3.375 -4.754 -7.355 1 98.94 93 TYR A N 1
ATOM 687 C CA . TYR A 1 93 ? 2.941 -4.246 -6.055 1 98.94 93 TYR A CA 1
ATOM 688 C C . TYR A 1 93 ? 4.023 -4.449 -5.004 1 98.94 93 TYR A C 1
ATOM 690 O O . TYR A 1 93 ? 4.691 -5.488 -4.98 1 98.94 93 TYR A O 1
ATOM 698 N N . ALA A 1 94 ? 4.117 -3.416 -4.102 1 98.94 94 ALA A N 1
ATOM 699 C CA . ALA A 1 94 ? 5.188 -3.479 -3.109 1 98.94 94 ALA A CA 1
ATOM 700 C C . ALA A 1 94 ? 4.629 -3.369 -1.693 1 98.94 94 ALA A C 1
ATOM 702 O O . ALA A 1 94 ? 3.693 -2.607 -1.445 1 98.94 94 ALA A O 1
ATOM 703 N N . ALA A 1 95 ? 5.246 -4.117 -0.788 1 98.94 95 ALA A N 1
ATOM 704 C CA . ALA A 1 95 ? 5.004 -4.039 0.651 1 98.94 95 ALA A CA 1
ATOM 705 C C . ALA A 1 95 ? 6.168 -4.645 1.435 1 98.94 95 ALA A C 1
ATOM 707 O O . ALA A 1 95 ? 6.512 -5.812 1.246 1 98.94 95 ALA A O 1
ATOM 708 N N . GLY A 1 96 ? 6.719 -3.869 2.342 1 98.44 96 GLY A N 1
ATOM 709 C CA . GLY A 1 96 ? 7.855 -4.383 3.09 1 98.44 96 GLY A CA 1
ATOM 710 C C . GLY A 1 96 ? 8.984 -4.879 2.199 1 98.44 96 GLY A C 1
ATOM 711 O O . GLY A 1 96 ? 9.445 -4.156 1.316 1 98.44 96 GLY A O 1
ATOM 712 N N . GLN A 1 97 ? 9.422 -6.059 2.469 1 98.44 97 GLN A N 1
ATOM 713 C CA . GLN A 1 97 ? 10.484 -6.699 1.697 1 98.44 97 GLN A CA 1
ATOM 714 C C . GLN A 1 97 ? 9.906 -7.527 0.554 1 98.44 97 GLN A C 1
ATOM 716 O O . GLN A 1 97 ? 10.617 -8.336 -0.054 1 98.44 97 GLN A O 1
ATOM 721 N N . TYR A 1 98 ? 8.633 -7.32 0.196 1 98.88 98 TYR A N 1
ATOM 722 C CA . TYR A 1 98 ? 7.98 -8.188 -0.784 1 98.88 98 TYR A CA 1
ATOM 723 C C . TYR A 1 98 ? 7.59 -7.398 -2.029 1 98.88 98 TYR A C 1
ATOM 725 O O . TYR A 1 98 ? 7.227 -6.223 -1.941 1 98.88 98 TYR A O 1
ATOM 733 N N . ILE A 1 99 ? 7.676 -8.102 -3.146 1 98.94 99 ILE A N 1
ATOM 734 C CA . ILE A 1 99 ? 7.094 -7.676 -4.414 1 98.94 99 ILE A CA 1
ATOM 735 C C . ILE A 1 99 ? 6.113 -8.734 -4.914 1 98.94 99 ILE A C 1
ATOM 737 O O . ILE A 1 99 ? 6.418 -9.93 -4.887 1 98.94 99 ILE A O 1
ATOM 741 N N . TRP A 1 100 ? 4.934 -8.297 -5.203 1 98.94 100 TRP A N 1
ATOM 742 C CA . TRP A 1 100 ? 3.965 -9.094 -5.953 1 98.94 100 TRP A CA 1
ATOM 743 C C . TRP A 1 100 ? 3.818 -8.57 -7.379 1 98.94 100 TRP A C 1
ATOM 745 O O . TRP A 1 100 ? 3.381 -7.438 -7.59 1 98.94 100 TRP A O 1
ATOM 755 N N . TRP A 1 101 ? 4.301 -9.438 -8.367 1 98.94 101 TRP A N 1
ATOM 756 C CA . TRP A 1 101 ? 4.387 -8.953 -9.742 1 98.94 101 TRP A CA 1
ATOM 757 C C . TRP A 1 101 ? 3.59 -9.844 -10.688 1 98.94 101 TRP A C 1
ATOM 759 O O . TRP A 1 101 ? 3.91 -11.023 -10.852 1 98.94 101 TRP A O 1
ATOM 769 N N . THR A 1 102 ? 2.537 -9.266 -11.344 1 98.88 102 THR A N 1
ATOM 770 C CA . THR A 1 102 ? 1.651 -10.062 -12.188 1 98.88 102 THR A CA 1
ATOM 771 C C . THR A 1 102 ? 1.825 -9.695 -13.656 1 98.88 102 THR A C 1
ATOM 773 O O . THR A 1 102 ? 2.07 -8.531 -13.984 1 98.88 102 THR A O 1
ATOM 776 N N . LYS A 1 103 ? 1.706 -10.633 -14.539 1 98.56 103 LYS A N 1
ATOM 777 C CA . LYS A 1 103 ? 1.655 -10.516 -15.992 1 98.56 103 LYS A CA 1
ATOM 778 C C . LYS A 1 103 ? 0.676 -11.523 -16.594 1 98.56 103 LYS A C 1
ATOM 780 O O . LYS A 1 103 ? 1.006 -12.703 -16.75 1 98.56 103 LYS A O 1
ATOM 785 N N . GLY A 1 104 ? -0.456 -10.969 -17.016 1 97.44 104 GLY A N 1
ATOM 786 C CA . GLY A 1 104 ? -1.497 -11.906 -17.406 1 97.44 104 GLY A CA 1
ATOM 787 C C . GLY A 1 104 ? -1.938 -12.82 -16.281 1 97.44 104 GLY A C 1
ATOM 788 O O . GLY A 1 104 ? -2.309 -12.359 -15.203 1 97.44 104 GLY A O 1
ATOM 789 N N . GLU A 1 105 ? -1.912 -14.141 -16.516 1 98.44 105 GLU A N 1
ATOM 790 C CA . GLU A 1 105 ? -2.336 -15.125 -15.516 1 98.44 105 GLU A CA 1
ATOM 791 C C . GLU A 1 105 ? -1.174 -15.539 -14.617 1 98.44 105 GLU A C 1
ATOM 793 O O . GLU A 1 105 ? -1.355 -16.312 -13.68 1 98.44 105 GLU A O 1
ATOM 798 N N . GLU A 1 106 ? 0.024 -15.031 -14.906 1 98.81 106 GLU A N 1
ATOM 799 C CA . GLU A 1 106 ? 1.213 -15.359 -14.133 1 98.81 106 GLU A CA 1
ATOM 800 C C . GLU A 1 106 ? 1.491 -14.297 -13.07 1 98.81 106 GLU A C 1
ATOM 802 O O . GLU A 1 106 ? 1.164 -13.125 -13.258 1 98.81 106 GLU A O 1
ATOM 807 N N . ALA A 1 107 ? 2.07 -14.82 -11.977 1 98.94 107 ALA A N 1
ATOM 808 C CA . ALA A 1 107 ? 2.512 -13.93 -10.914 1 98.94 107 ALA A CA 1
ATOM 809 C C . ALA A 1 107 ? 3.766 -14.469 -10.227 1 98.94 107 ALA A C 1
ATOM 811 O O . ALA A 1 107 ? 4.023 -15.672 -10.25 1 98.94 107 ALA A O 1
ATOM 812 N N . THR A 1 108 ? 4.559 -13.586 -9.695 1 98.94 108 THR A N 1
ATOM 813 C CA . THR A 1 108 ? 5.73 -13.969 -8.914 1 98.94 108 THR A CA 1
ATOM 814 C C . THR A 1 108 ? 5.758 -13.219 -7.582 1 98.94 108 THR A C 1
ATOM 816 O O . THR A 1 108 ? 5.547 -12 -7.543 1 98.94 108 THR A O 1
ATOM 819 N N . LEU A 1 109 ? 5.887 -13.984 -6.523 1 98.94 109 LEU A N 1
ATOM 820 C CA . LEU A 1 109 ? 6.102 -13.398 -5.203 1 98.94 109 LEU A CA 1
ATOM 821 C C . LEU A 1 109 ? 7.586 -13.391 -4.848 1 98.94 109 LEU A C 1
ATOM 823 O O . LEU A 1 109 ? 8.219 -14.445 -4.762 1 98.94 109 LEU A O 1
ATOM 827 N N . TYR A 1 110 ? 8.164 -12.172 -4.695 1 98.88 110 TYR A N 1
ATOM 828 C CA . TYR A 1 110 ? 9.516 -11.992 -4.195 1 98.88 110 TYR A CA 1
ATOM 829 C C . TYR A 1 110 ? 9.508 -11.656 -2.707 1 98.88 110 TYR A C 1
ATOM 831 O O . TYR A 1 110 ? 8.711 -10.828 -2.258 1 98.88 110 TYR A O 1
ATOM 839 N N . GLY A 1 111 ? 10.367 -12.305 -1.953 1 98.44 111 GLY A N 1
ATOM 840 C CA . GLY A 1 111 ? 10.25 -12.188 -0.508 1 98.44 111 GLY A CA 1
ATOM 841 C C . GLY A 1 111 ? 11.461 -11.539 0.134 1 98.44 111 GLY A C 1
ATOM 842 O O . GLY A 1 111 ? 11.508 -11.375 1.354 1 98.44 111 GLY A O 1
ATOM 843 N N . ASP A 1 112 ? 12.5 -11.211 -0.602 1 97.75 112 ASP A N 1
ATOM 844 C CA . ASP A 1 112 ? 13.734 -10.625 -0.092 1 97.75 112 ASP A CA 1
ATOM 845 C C . ASP 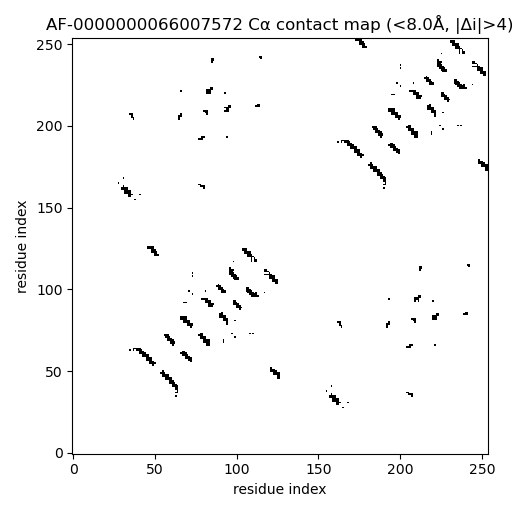A 1 112 ? 14.156 -9.414 -0.923 1 97.75 112 ASP A C 1
ATOM 847 O O . ASP A 1 112 ? 15.305 -9.312 -1.347 1 97.75 112 ASP A O 1
ATOM 851 N N . TRP A 1 113 ? 13.195 -8.547 -1.143 1 97.62 113 TRP A N 1
ATOM 852 C CA . TRP A 1 113 ? 13.445 -7.355 -1.945 1 97.62 113 TRP A CA 1
ATOM 853 C C . TRP A 1 113 ? 14.031 -6.238 -1.092 1 97.62 113 TRP A C 1
ATOM 855 O O . TRP A 1 113 ? 13.508 -5.926 -0.019 1 97.62 113 TRP A O 1
ATOM 865 N N . LYS A 1 114 ? 15.141 -5.664 -1.568 1 92.69 114 LYS A N 1
ATOM 866 C CA . LYS A 1 114 ? 15.82 -4.598 -0.84 1 92.69 114 LYS A CA 1
ATOM 867 C C . LYS A 1 114 ? 15.906 -3.324 -1.68 1 92.69 114 LYS A C 1
ATOM 869 O O . LYS A 1 114 ? 16.734 -2.455 -1.419 1 92.69 114 LYS A O 1
ATOM 874 N N . GLY A 1 115 ? 15.141 -3.297 -2.621 1 90.62 115 GLY A N 1
ATOM 875 C CA . GLY A 1 115 ? 15.203 -2.213 -3.59 1 90.62 115 GLY A CA 1
ATOM 876 C C . GLY A 1 115 ? 15.703 -2.656 -4.953 1 90.62 115 GLY A C 1
ATOM 877 O O . GLY A 1 115 ? 16.375 -3.678 -5.066 1 90.62 115 GLY A O 1
ATOM 878 N N . GLY A 1 116 ? 15.328 -1.954 -6.043 1 91.56 116 GLY A N 1
ATOM 879 C CA . GLY A 1 116 ? 15.758 -2.311 -7.387 1 91.56 116 GLY A CA 1
ATOM 880 C C . GLY A 1 116 ? 14.969 -3.461 -7.98 1 91.56 116 GLY A C 1
ATOM 881 O O . GLY A 1 116 ? 13.781 -3.631 -7.676 1 91.56 116 GLY A O 1
ATOM 882 N N . GLU A 1 117 ? 15.648 -4.152 -8.914 1 94 117 GLU A N 1
ATOM 883 C CA . GLU A 1 117 ? 14.977 -5.285 -9.547 1 94 117 GLU A CA 1
ATOM 884 C C . GLU A 1 117 ? 14.93 -6.488 -8.617 1 94 117 GLU A C 1
ATOM 886 O O . GLU A 1 117 ? 15.961 -6.918 -8.086 1 94 117 GLU A O 1
ATOM 891 N N . PRO A 1 118 ? 13.742 -6.984 -8.414 1 96.94 118 PRO A N 1
ATOM 892 C CA . PRO A 1 118 ? 13.672 -8.133 -7.508 1 96.94 118 PRO A CA 1
ATOM 893 C C . PRO A 1 118 ? 14.227 -9.414 -8.141 1 96.94 118 PRO A C 1
ATOM 895 O O . PRO A 1 118 ? 14.148 -9.594 -9.352 1 96.94 118 PRO A O 1
ATOM 898 N N . THR A 1 119 ? 14.805 -10.242 -7.23 1 97.06 119 THR A N 1
ATOM 899 C CA . THR A 1 119 ? 15.359 -11.516 -7.672 1 97.06 119 THR A CA 1
ATOM 900 C C . THR A 1 119 ? 14.867 -12.656 -6.785 1 97.06 119 THR A C 1
ATOM 902 O O . THR A 1 119 ? 14.359 -12.422 -5.684 1 97.06 119 THR A O 1
ATOM 905 N N . ASP A 1 120 ? 14.891 -13.883 -7.262 1 97.69 120 ASP A N 1
ATOM 906 C CA . ASP A 1 120 ? 14.664 -15.117 -6.512 1 97.69 120 ASP A CA 1
ATOM 907 C C . ASP A 1 120 ? 13.227 -15.188 -6 1 97.69 120 ASP A C 1
ATOM 909 O O . ASP A 1 120 ? 13 -15.445 -4.812 1 97.69 120 ASP A O 1
ATOM 913 N N . GLY A 1 121 ? 12.32 -15.039 -6.891 1 98.81 121 GLY A N 1
ATOM 914 C CA . GLY A 1 121 ? 10.906 -15.094 -6.547 1 98.81 121 GLY A CA 1
ATOM 915 C C . GLY A 1 121 ? 10.305 -16.469 -6.754 1 98.81 121 GLY A C 1
ATOM 916 O O . GLY A 1 121 ? 10.953 -17.359 -7.309 1 98.81 121 GLY A O 1
ATOM 917 N N . VAL A 1 122 ? 9.109 -16.703 -6.227 1 98.88 122 VAL A N 1
ATOM 918 C CA . VAL A 1 122 ? 8.305 -17.906 -6.418 1 98.88 122 VAL A CA 1
ATOM 919 C C . VAL A 1 122 ? 7.223 -17.641 -7.465 1 98.88 122 VAL A C 1
ATOM 921 O O . VAL A 1 122 ? 6.391 -16.75 -7.293 1 98.88 122 VAL A O 1
ATOM 924 N N . ALA A 1 123 ? 7.242 -18.422 -8.492 1 98.88 123 ALA A N 1
ATOM 925 C CA . ALA A 1 123 ? 6.281 -18.25 -9.578 1 98.88 123 ALA A CA 1
ATOM 926 C C . ALA A 1 123 ? 4.922 -18.844 -9.211 1 98.88 123 ALA A C 1
ATOM 928 O O . ALA A 1 123 ? 4.848 -19.906 -8.602 1 98.88 123 ALA A O 1
ATOM 929 N N . CYS A 1 124 ? 3.906 -18.141 -9.586 1 98.94 124 CYS A N 1
ATOM 930 C CA . CYS A 1 124 ? 2.521 -18.531 -9.359 1 98.94 124 CYS A CA 1
ATOM 931 C C . CYS A 1 124 ? 1.693 -18.391 -10.633 1 98.94 124 CYS A C 1
ATOM 933 O O . CYS A 1 124 ? 2.074 -17.641 -11.539 1 98.94 124 CYS A O 1
ATOM 935 N N . LYS A 1 125 ? 0.543 -19.078 -10.633 1 98.88 125 LYS A N 1
ATOM 936 C CA . LYS A 1 125 ? -0.381 -19.016 -11.758 1 98.88 125 LYS A CA 1
ATOM 937 C C . LYS A 1 125 ? -1.829 -18.969 -11.281 1 98.88 125 LYS A C 1
ATOM 939 O O . LYS A 1 125 ? -2.199 -19.656 -10.328 1 98.88 125 LYS A O 1
ATOM 944 N N . GLU A 1 126 ? -2.58 -18.141 -11.984 1 98.5 126 GLU A N 1
ATOM 945 C CA . GLU A 1 126 ? -4.008 -18.094 -11.695 1 98.5 126 GLU A CA 1
ATOM 946 C C . GLU A 1 126 ? -4.66 -19.453 -11.922 1 98.5 126 GLU A C 1
ATOM 948 O O . GLU A 1 126 ? -4.32 -20.156 -12.883 1 98.5 126 GLU A O 1
ATOM 953 N N . ARG A 1 127 ? -5.656 -19.719 -10.984 1 93.62 127 ARG A N 1
ATOM 954 C CA . ARG A 1 127 ? -6.406 -20.969 -11.094 1 93.62 127 ARG A CA 1
ATOM 955 C C . ARG A 1 127 ? -7.848 -20.703 -11.523 1 93.62 127 ARG A C 1
ATOM 957 O O . ARG A 1 127 ? -8.406 -19.656 -11.227 1 93.62 127 ARG A O 1
ATOM 964 N N . MET B 1 1 ? -95.5 17.453 -19.672 1 31.28 1 MET B N 1
ATOM 965 C CA . MET B 1 1 ? -94.375 16.844 -20.297 1 31.28 1 MET B CA 1
ATOM 966 C C . MET B 1 1 ? -93.062 17.531 -19.844 1 31.28 1 MET B C 1
ATOM 968 O O . MET B 1 1 ? -92.75 18.594 -20.359 1 31.28 1 MET B O 1
ATOM 972 N N . LYS B 1 2 ? -92.875 17.438 -18.5 1 39.41 2 LYS B N 1
ATOM 973 C CA . LYS B 1 2 ? -91.875 17.969 -17.578 1 39.41 2 LYS B CA 1
ATOM 974 C C . LYS B 1 2 ? -90.5 17.484 -17.969 1 39.41 2 LYS B C 1
ATOM 976 O O . LYS B 1 2 ? -90.25 16.281 -17.953 1 39.41 2 LYS B O 1
ATOM 981 N N . LYS B 1 3 ? -90 18.094 -19.094 1 40.06 3 LYS B N 1
ATOM 982 C CA . LYS B 1 3 ? -88.625 17.859 -19.516 1 40.06 3 LYS B CA 1
ATOM 983 C C . LYS B 1 3 ? -87.625 18.016 -18.344 1 40.06 3 LYS B C 1
ATOM 985 O O . LYS B 1 3 ? -87.625 19.047 -17.672 1 40.06 3 LYS B O 1
ATOM 990 N N . ALA B 1 4 ? -87.312 16.953 -17.672 1 43.03 4 ALA B N 1
ATOM 991 C CA . ALA B 1 4 ? -86.25 16.688 -16.672 1 43.03 4 ALA B CA 1
ATOM 992 C C . ALA B 1 4 ? -84.875 17.109 -17.188 1 43.03 4 ALA B C 1
ATOM 994 O O . ALA B 1 4 ? -84.438 16.609 -18.219 1 43.03 4 ALA B O 1
ATOM 995 N N . LEU B 1 5 ? -84.5 18.375 -17.156 1 45.53 5 LEU B N 1
ATOM 996 C CA . LEU B 1 5 ? -83.188 18.922 -17.422 1 45.53 5 LEU B CA 1
ATOM 997 C C . LEU B 1 5 ? -82.125 18.203 -16.594 1 45.53 5 LEU B C 1
ATOM 999 O O . LEU B 1 5 ? -82.188 18.234 -15.367 1 45.53 5 LEU B O 1
ATOM 1003 N N . TRP B 1 6 ? -81.688 16.984 -17.031 1 39.62 6 TRP B N 1
ATOM 1004 C CA . TRP B 1 6 ? -80.562 16.219 -16.484 1 39.62 6 TRP B CA 1
ATOM 1005 C C . TRP B 1 6 ? -79.312 17.062 -16.438 1 39.62 6 TRP B C 1
ATOM 1007 O O . TRP B 1 6 ? -78.812 17.547 -17.469 1 39.62 6 TRP B O 1
ATOM 1017 N N . LEU B 1 7 ? -79.062 17.812 -15.414 1 38.72 7 LEU B N 1
ATOM 1018 C CA . LEU B 1 7 ? -77.875 18.531 -15.039 1 38.72 7 LEU B CA 1
ATOM 1019 C C . LEU B 1 7 ? -76.625 17.609 -15.031 1 38.72 7 LEU B C 1
ATOM 1021 O O . LEU B 1 7 ? -76.625 16.594 -14.312 1 38.72 7 LEU B O 1
ATOM 1025 N N . LEU B 1 8 ? -76 17.359 -16.172 1 38.94 8 LEU B N 1
ATOM 1026 C CA . LEU B 1 8 ? -74.75 16.625 -16.344 1 38.94 8 LEU B CA 1
ATOM 1027 C C . LEU B 1 8 ? -73.625 17.219 -15.445 1 38.94 8 LEU B C 1
ATOM 1029 O O . LEU B 1 8 ? -73.312 18.406 -15.555 1 38.94 8 LEU B O 1
ATOM 1033 N N . LEU B 1 9 ? -73.5 16.75 -14.172 1 41.28 9 LEU B N 1
ATOM 1034 C CA . LEU B 1 9 ? -72.438 17.062 -13.234 1 41.28 9 LEU B CA 1
ATOM 1035 C C . LEU B 1 9 ? -71.062 16.672 -13.805 1 41.28 9 LEU B C 1
ATOM 1037 O O . LEU B 1 9 ? -70.875 15.508 -14.156 1 41.28 9 LEU B O 1
ATOM 1041 N N . ALA B 1 10 ? -70.438 17.516 -14.664 1 39.16 10 ALA B N 1
ATOM 1042 C CA . ALA B 1 10 ? -69.062 17.359 -15.141 1 39.16 10 ALA B CA 1
ATOM 1043 C C . ALA B 1 10 ? -68.125 17.141 -13.969 1 39.16 10 ALA B C 1
ATOM 1045 O O . ALA B 1 10 ? -68.062 17.969 -13.055 1 39.16 10 ALA B O 1
ATOM 1046 N N . ALA B 1 11 ? -67.938 15.867 -13.523 1 41.62 11 ALA B N 1
ATOM 1047 C CA . ALA B 1 11 ? -66.938 15.484 -12.531 1 41.62 11 ALA B CA 1
ATOM 1048 C C . ALA B 1 11 ? -65.562 15.938 -12.945 1 41.62 11 ALA B C 1
ATOM 1050 O O . ALA B 1 11 ? -65.062 15.633 -14.047 1 41.62 11 ALA B O 1
ATOM 1051 N N . VAL B 1 12 ? -65.062 17.172 -12.672 1 48 12 VAL B N 1
ATOM 1052 C CA . VAL B 1 12 ? -63.719 17.672 -12.883 1 48 12 VAL B CA 1
ATOM 1053 C C . VAL B 1 12 ? -62.719 16.734 -12.203 1 48 12 VAL B C 1
ATOM 1055 O O . VAL B 1 12 ? -62.844 16.453 -11.008 1 48 12 VAL B O 1
ATOM 1058 N N . PRO B 1 13 ? -62.125 15.781 -12.961 1 44 13 PRO B N 1
ATOM 1059 C CA . PRO B 1 13 ? -61.062 14.961 -12.344 1 44 13 PRO B CA 1
ATOM 1060 C C . PRO B 1 13 ? -60.031 15.797 -11.625 1 44 13 PRO B C 1
ATOM 1062 O O . PRO B 1 13 ? -59.562 16.828 -12.148 1 44 13 PRO B O 1
ATOM 1065 N N . VAL B 1 14 ? -60.062 15.961 -10.281 1 45.41 14 VAL B N 1
ATOM 1066 C CA . VAL B 1 14 ? -59.031 16.516 -9.43 1 45.41 14 VAL B CA 1
ATOM 1067 C C . VAL B 1 14 ? -57.719 15.805 -9.703 1 45.41 14 VAL B C 1
ATOM 1069 O O . VAL B 1 14 ? -57.594 14.594 -9.531 1 45.41 14 VAL B O 1
ATOM 1072 N N . VAL B 1 15 ? -56.969 16.219 -10.75 1 41.22 15 VAL B N 1
ATOM 1073 C CA . VAL B 1 15 ? -55.562 15.766 -10.906 1 41.22 15 VAL B CA 1
ATOM 1074 C C . VAL B 1 15 ? -54.812 15.922 -9.586 1 41.22 15 VAL B C 1
ATOM 1076 O O . VAL B 1 15 ? -54.719 17.031 -9.047 1 41.22 15 VAL B O 1
ATOM 1079 N N . LEU B 1 16 ? -54.875 14.93 -8.648 1 41.66 16 LEU B N 1
ATOM 1080 C CA . LEU B 1 16 ? -53.938 14.852 -7.527 1 41.66 16 LEU B CA 1
ATOM 1081 C C . LEU B 1 16 ? -52.5 15 -8.008 1 41.66 16 LEU B C 1
ATOM 1083 O O . LEU B 1 16 ? -52.062 14.211 -8.844 1 41.66 16 LEU B O 1
ATOM 1087 N N . VAL B 1 17 ? -52 16.188 -8.289 1 44.25 17 VAL B N 1
ATOM 1088 C CA . VAL B 1 17 ? -50.562 16.438 -8.438 1 44.25 17 VAL B CA 1
ATOM 1089 C C . VAL B 1 17 ? -49.812 15.742 -7.309 1 44.25 17 VAL B C 1
ATOM 1091 O O . VAL B 1 17 ? -50 16.078 -6.137 1 44.25 17 VAL B O 1
ATOM 1094 N N . ALA B 1 18 ? -49.75 14.359 -7.297 1 42.25 18 ALA B N 1
ATOM 1095 C CA . ALA B 1 18 ? -48.75 13.727 -6.449 1 42.25 18 ALA B CA 1
ATOM 1096 C C . ALA B 1 18 ? -47.438 14.492 -6.488 1 42.25 18 ALA B C 1
ATOM 1098 O O . ALA B 1 18 ? -46.938 14.828 -7.562 1 42.25 18 ALA B O 1
ATOM 1099 N N . CYS B 1 19 ? -47.125 15.406 -5.586 1 44.16 19 CYS B N 1
ATOM 1100 C CA . CYS B 1 19 ? -45.781 15.844 -5.309 1 44.16 19 CYS B CA 1
ATOM 1101 C C . CYS B 1 19 ? -44.781 14.688 -5.465 1 44.16 19 CYS B C 1
ATOM 1103 O O . CYS B 1 19 ? -44.844 13.711 -4.711 1 44.16 19 CYS B O 1
ATOM 1105 N N . GLY B 1 20 ? -44.688 14.117 -6.609 1 41.91 20 GLY B N 1
ATOM 1106 C CA . GLY B 1 20 ? -43.5 13.305 -6.762 1 41.91 20 GLY B CA 1
ATOM 1107 C C . GLY B 1 20 ? -42.25 13.938 -6.148 1 41.91 20 GLY B C 1
ATOM 1108 O O . GLY B 1 20 ? -41.625 14.82 -6.746 1 41.91 20 GLY B O 1
ATOM 1109 N N . GLY B 1 21 ? -42.344 14.273 -4.816 1 41.84 21 GLY B N 1
ATOM 1110 C CA . GLY B 1 21 ? -41.062 14.57 -4.227 1 41.84 21 GLY B CA 1
ATOM 1111 C C . GLY B 1 21 ? -39.938 13.742 -4.805 1 41.84 21 GLY B C 1
ATOM 1112 O O . GLY B 1 21 ? -40.062 12.523 -4.973 1 41.84 21 GLY B O 1
ATOM 1113 N N . SER B 1 22 ? -39.281 14.266 -5.812 1 44.12 22 SER B N 1
ATOM 1114 C CA . SER B 1 22 ? -37.969 13.734 -6.152 1 44.12 22 SER B CA 1
ATOM 1115 C C . SER B 1 22 ? -37.188 13.32 -4.898 1 44.12 22 SER B C 1
ATOM 1117 O O . SER B 1 22 ? -36.938 14.148 -4.027 1 44.12 22 SER B O 1
ATOM 1119 N N . ASP B 1 23 ? -37.594 12.18 -4.34 1 42.03 23 ASP B N 1
ATOM 1120 C CA . ASP B 1 23 ? -36.562 11.633 -3.455 1 42.03 23 ASP B CA 1
ATOM 1121 C C . ASP B 1 23 ? -35.156 11.922 -4.004 1 42.03 23 ASP B C 1
ATOM 1123 O O . ASP B 1 23 ? -34.781 11.359 -5.027 1 42.03 23 ASP B O 1
ATOM 1127 N N . ASP B 1 24 ? -34.75 13.117 -4.09 1 43.03 24 ASP B N 1
ATOM 1128 C CA . ASP B 1 24 ? -33.312 13.203 -4.102 1 43.03 24 ASP B CA 1
ATOM 1129 C C . ASP B 1 24 ? -32.688 12.117 -3.219 1 43.03 24 ASP B C 1
ATOM 1131 O O . ASP B 1 24 ? -32.812 12.172 -1.992 1 43.03 24 ASP B O 1
ATOM 1135 N N . ASP B 1 25 ? -32.75 10.898 -3.607 1 41.19 25 ASP B N 1
ATOM 1136 C CA . ASP B 1 25 ? -31.828 9.945 -3.002 1 41.19 25 ASP B CA 1
ATOM 1137 C C . ASP B 1 25 ? -30.484 10.609 -2.693 1 41.19 25 ASP B C 1
ATOM 1139 O O . ASP B 1 25 ? -29.672 10.805 -3.592 1 41.19 25 ASP B O 1
ATOM 1143 N N . LYS B 1 26 ? -30.312 11.555 -1.936 1 43.62 26 LYS B N 1
ATOM 1144 C CA . LYS B 1 26 ? -28.984 11.82 -1.39 1 43.62 26 LYS B CA 1
ATOM 1145 C C . LYS B 1 26 ? -28.203 10.523 -1.184 1 43.62 26 LYS B C 1
ATOM 1147 O O . LYS B 1 26 ? -28.438 9.797 -0.217 1 43.62 26 LYS B O 1
ATOM 1152 N N . GLN B 1 27 ? -27.797 9.727 -2.217 1 49.12 27 GLN B N 1
ATOM 1153 C CA . GLN B 1 27 ? -26.844 8.625 -2.086 1 49.12 27 GLN B CA 1
ATOM 1154 C C . GLN B 1 27 ? -25.703 8.992 -1.139 1 49.12 27 GLN B C 1
ATOM 1156 O O . GLN B 1 27 ? -24.859 9.844 -1.461 1 49.12 27 GLN B O 1
ATOM 1161 N N . THR B 1 28 ? -25.891 9.141 0.114 1 53.5 28 THR B N 1
ATOM 1162 C CA . THR B 1 28 ? -24.781 9.25 1.055 1 53.5 28 THR B CA 1
ATOM 1163 C C . THR B 1 28 ? -23.516 8.617 0.474 1 53.5 28 THR B C 1
ATOM 1165 O O . THR B 1 28 ? -23.562 7.48 -0.01 1 53.5 28 THR B O 1
ATOM 1168 N N . ALA B 1 29 ? -22.656 9.406 0.068 1 61.97 29 ALA B N 1
ATOM 1169 C CA . ALA B 1 29 ? -21.391 8.898 -0.47 1 61.97 29 ALA B CA 1
ATOM 1170 C C . ALA B 1 29 ? -20.906 7.699 0.333 1 61.97 29 ALA B C 1
ATOM 1172 O O . ALA B 1 29 ? -20.672 7.805 1.54 1 61.97 29 ALA B O 1
ATOM 1173 N N . GLN B 1 30 ? -21.219 6.555 -0.033 1 80.06 30 GLN B N 1
ATOM 1174 C CA . GLN B 1 30 ? -20.797 5.316 0.605 1 80.06 30 GLN B CA 1
ATOM 1175 C C . GLN B 1 30 ? -19.266 5.215 0.636 1 80.06 30 GLN B C 1
ATOM 1177 O O . GLN B 1 30 ? -18.609 5.484 -0.366 1 80.06 30 GLN B O 1
ATOM 1182 N N . VAL B 1 31 ? -18.719 5.352 1.853 1 90.31 31 VAL B N 1
ATOM 1183 C CA . VAL B 1 31 ? -17.281 5.148 2.051 1 90.31 31 VAL B CA 1
ATOM 1184 C C . VAL B 1 31 ? -16.938 3.684 1.817 1 90.31 31 VAL B C 1
ATOM 1186 O O . VAL B 1 31 ? -17.562 2.787 2.383 1 90.31 31 VAL B O 1
ATOM 1189 N N . ASP B 1 32 ? -15.992 3.598 0.832 1 96.44 32 ASP B N 1
ATOM 1190 C CA . ASP B 1 32 ? -15.445 2.26 0.616 1 96.44 32 ASP B CA 1
ATOM 1191 C C . ASP B 1 32 ? -14.352 1.94 1.628 1 96.44 32 ASP B C 1
ATOM 1193 O O . ASP B 1 32 ? -13.594 2.826 2.029 1 96.44 32 ASP B O 1
ATOM 1197 N N . TYR B 1 33 ? -14.305 0.665 2.025 1 97.19 33 TYR B N 1
ATOM 1198 C CA . TYR B 1 33 ? -13.344 0.267 3.053 1 97.19 33 TYR B CA 1
ATOM 1199 C C . TYR B 1 33 ? -12.523 -0.933 2.598 1 97.19 33 TYR B C 1
ATOM 1201 O O . TYR B 1 33 ? -12.992 -1.747 1.798 1 97.19 33 TYR B O 1
ATOM 1209 N N . LEU B 1 34 ? -11.328 -0.981 3.051 1 98.31 34 LEU B N 1
ATOM 1210 C CA . LEU B 1 34 ? -10.469 -2.158 3.008 1 98.31 34 LEU B CA 1
ATOM 1211 C C . LEU B 1 34 ? -10.328 -2.779 4.395 1 98.31 34 LEU B C 1
ATOM 1213 O O . LEU B 1 34 ? -9.914 -2.107 5.34 1 98.31 34 LEU B O 1
ATOM 1217 N N . ALA B 1 35 ? -10.742 -4.039 4.422 1 97.75 35 ALA B N 1
ATOM 1218 C CA . ALA B 1 35 ? -10.461 -4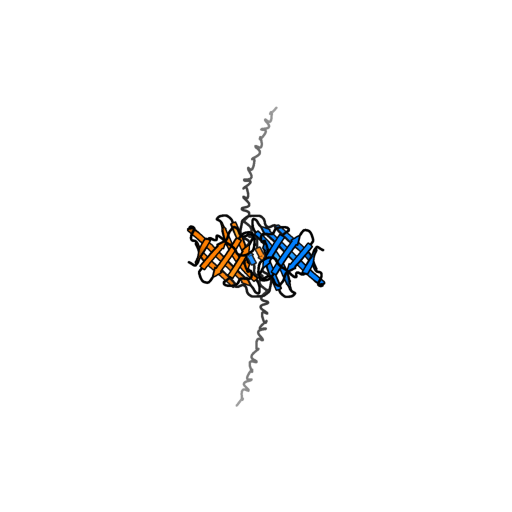.75 5.664 1 97.75 35 ALA B CA 1
ATOM 1219 C C . ALA B 1 35 ? -8.969 -4.996 5.836 1 97.75 35 ALA B C 1
ATOM 1221 O O . ALA B 1 35 ? -8.312 -5.527 4.938 1 97.75 35 ALA B O 1
ATOM 1222 N N . LEU B 1 36 ? -8.414 -4.555 6.969 1 98.69 36 LEU B N 1
ATOM 1223 C CA . LEU B 1 36 ? -7.004 -4.785 7.246 1 98.69 36 LEU B CA 1
ATOM 1224 C C . LEU B 1 36 ? -6.777 -6.188 7.797 1 98.69 36 LEU B C 1
ATOM 1226 O O . LEU B 1 36 ? -7.406 -6.582 8.781 1 98.69 36 LEU B O 1
ATOM 1230 N N . PRO B 1 37 ? -5.902 -6.848 7.18 1 98.06 37 PRO B N 1
ATOM 1231 C CA . PRO B 1 37 ? -5.746 -8.258 7.559 1 98.06 37 PRO B CA 1
ATOM 1232 C C . PRO B 1 37 ? -5.039 -8.43 8.898 1 98.06 37 PRO B C 1
ATOM 1234 O O . PRO B 1 37 ? -4.324 -7.527 9.344 1 98.06 37 PRO B O 1
ATOM 1237 N N . GLY B 1 38 ? -5.246 -9.633 9.516 1 95.88 38 GLY B N 1
ATOM 1238 C CA . GLY B 1 38 ? -4.539 -10.039 10.719 1 95.88 38 GLY B CA 1
ATOM 1239 C C . GLY B 1 38 ? -5.289 -9.703 12 1 95.88 38 GLY B C 1
ATOM 1240 O O . GLY B 1 38 ? -6.297 -8.992 11.961 1 95.88 38 GLY B O 1
ATOM 1241 N N . ASP B 1 39 ? -4.719 -10.188 13.109 1 94.88 39 ASP B N 1
ATOM 1242 C CA . ASP B 1 39 ? -5.422 -10.07 14.383 1 94.88 39 ASP B CA 1
ATOM 1243 C C . ASP B 1 39 ? -4.727 -9.086 15.312 1 94.88 39 ASP B C 1
ATOM 1245 O O . ASP B 1 39 ? -5.211 -8.805 16.406 1 94.88 39 ASP B O 1
ATOM 1249 N N . ALA B 1 40 ? -3.613 -8.531 14.797 1 97.12 40 ALA B N 1
ATOM 1250 C CA . ALA B 1 40 ? -2.908 -7.555 15.625 1 97.12 40 ALA B CA 1
ATOM 1251 C C . ALA B 1 40 ? -3.766 -6.312 15.859 1 97.12 40 ALA B C 1
ATOM 1253 O O . ALA B 1 40 ? -4.688 -6.035 15.094 1 97.12 40 ALA B O 1
ATOM 1254 N N . LYS B 1 41 ? -3.436 -5.668 16.953 1 97.12 41 LYS B N 1
ATOM 1255 C CA . LYS B 1 41 ? -4.105 -4.398 17.234 1 97.12 41 LYS B CA 1
ATOM 1256 C C . LYS B 1 41 ? -3.705 -3.342 16.203 1 97.12 41 LYS B C 1
ATOM 1258 O O . LYS B 1 41 ? -2.537 -3.248 15.82 1 97.12 41 LYS B O 1
ATOM 1263 N N . LEU B 1 42 ? -4.66 -2.521 15.773 1 98.38 42 LEU B N 1
ATOM 1264 C CA . LEU B 1 42 ? -4.406 -1.412 14.859 1 98.38 42 LEU B CA 1
ATOM 1265 C C . LEU B 1 42 ? -3.936 -0.177 15.617 1 98.38 42 LEU B C 1
ATOM 1267 O O . LEU B 1 42 ? -4.566 0.236 16.594 1 98.38 42 LEU B O 1
ATOM 1271 N N . ASP B 1 43 ? -2.76 0.353 15.242 1 98.44 43 ASP B N 1
ATOM 1272 C CA . ASP B 1 43 ? -2.27 1.651 15.695 1 98.44 43 ASP B CA 1
ATOM 1273 C C . ASP B 1 43 ? -2.367 2.693 14.586 1 98.44 43 ASP B C 1
ATOM 1275 O O . ASP B 1 43 ? -1.788 2.518 13.508 1 98.44 43 ASP B O 1
ATOM 1279 N N . THR B 1 44 ? -3.139 3.777 14.742 1 98.56 44 THR B N 1
ATOM 1280 C CA . THR B 1 44 ? -3.293 4.836 13.75 1 98.56 44 THR B CA 1
ATOM 1281 C C . THR B 1 44 ? -2.764 6.164 14.289 1 98.56 44 THR B C 1
ATOM 1283 O O . THR B 1 44 ? -2.891 6.453 15.477 1 98.56 44 THR B O 1
ATOM 1286 N N . ARG B 1 45 ? -2.146 6.883 13.414 1 98.31 45 ARG B N 1
ATOM 1287 C CA . ARG B 1 45 ? -1.644 8.219 13.727 1 98.31 45 ARG B CA 1
ATOM 1288 C C . ARG B 1 45 ? -1.846 9.172 12.555 1 98.31 45 ARG B C 1
ATOM 1290 O O . ARG B 1 45 ? -1.656 8.789 11.398 1 98.31 45 ARG B O 1
ATOM 1297 N N . SER B 1 46 ? -2.303 10.328 12.891 1 98.75 46 SER B N 1
ATOM 1298 C CA . SER B 1 46 ? -2.408 11.391 11.898 1 98.75 46 SER B CA 1
ATOM 1299 C C . SER B 1 46 ? -1.379 12.492 12.148 1 98.75 46 SER B C 1
ATOM 1301 O O . SER B 1 46 ? -1.226 12.953 13.281 1 98.75 46 SER B O 1
ATOM 1303 N N . VAL B 1 47 ? -0.66 12.867 11.148 1 98.88 47 VAL B N 1
ATOM 1304 C CA . VAL B 1 47 ? 0.385 13.875 11.281 1 98.88 47 VAL B CA 1
ATOM 1305 C C . VAL B 1 47 ? 0.177 14.977 10.25 1 98.88 47 VAL B C 1
ATOM 1307 O O . VAL B 1 47 ? -0.025 14.695 9.062 1 98.88 47 VAL B O 1
ATOM 1310 N N . ASP B 1 48 ? 0.228 16.234 10.695 1 98.94 48 ASP B N 1
ATOM 1311 C CA . ASP B 1 48 ? 0.128 17.375 9.805 1 98.94 48 ASP B CA 1
ATOM 1312 C C . ASP B 1 48 ? 1.504 17.797 9.289 1 98.94 48 ASP B C 1
ATOM 1314 O O . ASP B 1 48 ? 2.457 17.906 10.062 1 98.94 48 ASP B O 1
ATOM 1318 N N . TYR B 1 49 ? 1.563 18.047 7.984 1 98.88 49 TYR B N 1
ATOM 1319 C CA . TYR B 1 49 ? 2.816 18.484 7.371 1 98.88 49 TYR B CA 1
ATOM 1320 C C . TYR B 1 49 ? 2.646 19.812 6.66 1 98.88 49 TYR B C 1
ATOM 1322 O O . TYR B 1 49 ? 1.566 20.125 6.148 1 98.88 49 TYR B O 1
ATOM 1330 N N . LYS B 1 50 ? 3.734 20.531 6.672 1 98.88 50 LYS B N 1
ATOM 1331 C CA . LYS B 1 50 ? 3.924 21.688 5.797 1 98.88 50 LYS B CA 1
ATOM 1332 C C . LYS B 1 50 ? 5.109 21.484 4.863 1 98.88 50 LYS B C 1
ATOM 1334 O O . LYS B 1 50 ? 6.203 21.125 5.309 1 98.88 50 LYS B O 1
ATOM 1339 N N . CYS B 1 51 ? 4.852 21.797 3.602 1 98.81 51 CYS B N 1
ATOM 1340 C CA . CYS B 1 51 ? 5.883 21.5 2.613 1 98.81 51 CYS B CA 1
ATOM 1341 C C . CYS B 1 51 ? 6.5 22.781 2.066 1 98.81 51 CYS B C 1
ATOM 1343 O O . CYS B 1 51 ? 5.906 23.859 2.178 1 98.81 51 CYS B O 1
ATOM 1345 N N . GLU B 1 52 ? 7.629 22.625 1.432 1 98.62 52 GLU B N 1
ATOM 1346 C CA . GLU B 1 52 ? 8.391 23.766 0.923 1 98.62 52 GLU B CA 1
ATOM 1347 C C . GLU B 1 52 ? 7.668 24.438 -0.246 1 98.62 52 GLU B C 1
ATOM 1349 O O . GLU B 1 52 ? 7.867 25.625 -0.506 1 98.62 52 GLU B O 1
ATOM 1354 N N . ASN B 1 53 ? 6.848 23.703 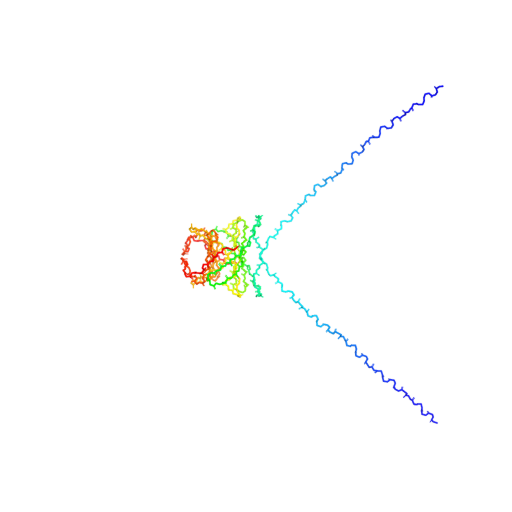-0.902 1 98.19 53 ASN B N 1
ATOM 1355 C CA . ASN B 1 53 ? 6.105 24.266 -2.023 1 98.19 53 ASN B CA 1
ATOM 1356 C C . ASN B 1 53 ? 4.82 24.953 -1.56 1 98.19 53 ASN B C 1
ATOM 1358 O O . ASN B 1 53 ? 3.975 25.312 -2.379 1 98.19 53 ASN B O 1
ATOM 1362 N N . GLY B 1 54 ? 4.543 24.922 -0.32 1 98.12 54 GLY B N 1
ATOM 1363 C CA . GLY B 1 54 ? 3.418 25.656 0.243 1 98.12 54 GLY B CA 1
ATOM 1364 C C . GLY B 1 54 ? 2.25 24.766 0.614 1 98.12 54 GLY B C 1
ATOM 1365 O O . GLY B 1 54 ? 1.345 25.188 1.337 1 98.12 54 GLY B O 1
ATOM 1366 N N . ARG B 1 55 ? 2.334 23.547 0.226 1 98.38 55 ARG B N 1
ATOM 1367 C CA . ARG B 1 55 ? 1.236 22.641 0.525 1 98.38 55 ARG B CA 1
ATOM 1368 C C . ARG B 1 55 ? 1.246 22.234 1.995 1 98.38 55 ARG B C 1
ATOM 1370 O O . ARG B 1 55 ? 2.312 22.062 2.592 1 98.38 55 ARG B O 1
ATOM 1377 N N . LYS B 1 56 ? 0.023 22.094 2.549 1 98.75 56 LYS B N 1
ATOM 1378 C CA . LYS B 1 56 ? -0.235 21.547 3.879 1 98.75 56 LYS B CA 1
ATOM 1379 C C . LYS B 1 56 ? -1.239 20.406 3.82 1 98.75 56 LYS B C 1
ATOM 1381 O O . LYS B 1 56 ? -2.285 20.516 3.178 1 98.75 56 LYS B O 1
ATOM 1386 N N . PHE B 1 57 ? -0.865 19.359 4.418 1 98.81 57 PHE B N 1
ATOM 1387 C CA . PHE B 1 57 ? -1.807 18.25 4.43 1 98.81 57 PHE B CA 1
ATOM 1388 C C . PHE B 1 57 ? -1.52 17.312 5.598 1 98.81 57 PHE B C 1
ATOM 1390 O O . PHE B 1 57 ? -0.475 17.422 6.242 1 98.81 57 PHE B O 1
ATOM 1397 N N . THR B 1 58 ? -2.484 16.453 5.926 1 98.88 58 THR B N 1
ATOM 1398 C CA . THR B 1 58 ? -2.398 15.422 6.965 1 98.88 58 THR B CA 1
ATOM 1399 C C . THR B 1 58 ? -2.127 14.055 6.352 1 98.88 58 THR B C 1
ATOM 1401 O O . THR B 1 58 ? -2.73 13.688 5.34 1 98.88 58 THR B O 1
ATOM 1404 N N . VAL B 1 59 ? -1.151 13.352 6.898 1 98.94 59 VAL B N 1
ATOM 1405 C CA . VAL B 1 59 ? -0.91 11.953 6.547 1 98.94 59 VAL B CA 1
ATOM 1406 C C . VAL B 1 59 ? -1.413 11.047 7.664 1 98.94 59 VAL B C 1
ATOM 1408 O O . VAL B 1 59 ? -1.132 11.289 8.844 1 98.94 59 VAL B O 1
ATOM 1411 N N . GLN B 1 60 ? -2.254 10.109 7.285 1 98.94 60 GLN B N 1
ATOM 1412 C CA . GLN B 1 60 ? -2.672 9.078 8.227 1 98.94 60 GLN B CA 1
ATOM 1413 C C . GLN B 1 60 ? -1.793 7.836 8.102 1 98.94 60 GLN B C 1
ATOM 1415 O O . GLN B 1 60 ? -1.615 7.301 7.004 1 98.94 60 GLN B O 1
ATOM 1420 N N . TYR B 1 61 ? -1.205 7.457 9.219 1 98.94 61 TYR B N 1
ATOM 1421 C CA . TYR B 1 61 ? -0.418 6.23 9.297 1 98.94 61 TYR B CA 1
ATOM 1422 C C . TYR B 1 61 ? -1.209 5.121 9.977 1 98.94 61 TYR B C 1
ATOM 1424 O O . TYR B 1 61 ? -1.832 5.34 11.016 1 98.94 61 TYR B O 1
ATOM 1432 N N . LEU B 1 62 ? -1.237 3.998 9.367 1 98.94 62 LEU B N 1
ATOM 1433 C CA . LEU B 1 62 ? -1.881 2.809 9.914 1 98.94 62 LEU B CA 1
ATOM 1434 C C . LEU B 1 62 ? -0.881 1.666 10.055 1 98.94 62 LEU B C 1
ATOM 1436 O O . LEU B 1 62 ? -0.283 1.233 9.07 1 98.94 62 LEU B O 1
ATOM 1440 N N . ASN B 1 63 ? -0.688 1.224 11.289 1 98.81 63 ASN B N 1
ATOM 1441 C CA . ASN B 1 63 ? 0.195 0.102 11.594 1 98.81 63 ASN B CA 1
ATOM 1442 C C . ASN B 1 63 ? -0.564 -1.048 12.25 1 98.81 63 ASN B C 1
ATOM 1444 O O . ASN B 1 63 ? -1.212 -0.859 13.281 1 98.81 63 ASN B O 1
ATOM 1448 N N . LYS B 1 64 ? -0.523 -2.172 11.617 1 98.56 64 LYS B N 1
ATOM 1449 C CA . LYS B 1 64 ? -1.177 -3.385 12.102 1 98.56 64 LYS B CA 1
ATOM 1450 C C . LYS B 1 64 ? -0.352 -4.625 11.773 1 98.56 64 LYS B C 1
ATOM 1452 O O . LYS B 1 64 ? -0.342 -5.082 10.625 1 98.56 64 LYS B O 1
ATOM 1457 N N . GLY B 1 65 ? 0.217 -5.227 12.836 1 97.81 65 GLY B N 1
ATOM 1458 C CA . GLY B 1 65 ? 1.128 -6.332 12.57 1 97.81 65 GLY B CA 1
ATOM 1459 C C . GLY B 1 65 ? 2.25 -5.965 11.617 1 97.81 65 GLY B C 1
ATOM 1460 O O . GLY B 1 65 ? 2.963 -4.98 11.836 1 97.81 65 GLY B O 1
ATOM 1461 N N . ASP B 1 66 ? 2.307 -6.723 10.5 1 97.94 66 ASP B N 1
ATOM 1462 C CA . ASP B 1 66 ? 3.375 -6.504 9.531 1 97.94 66 ASP B CA 1
ATOM 1463 C C . ASP B 1 66 ? 3.002 -5.398 8.539 1 97.94 66 ASP B C 1
ATOM 1465 O O . ASP B 1 66 ? 3.828 -4.988 7.727 1 97.94 66 ASP B O 1
ATOM 1469 N N . A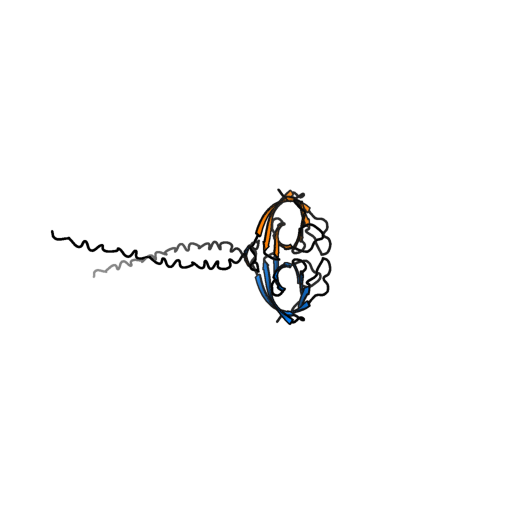SN B 1 67 ? 1.811 -4.953 8.656 1 98.88 67 ASN B N 1
ATOM 1470 C CA . ASN B 1 67 ? 1.367 -3.9 7.75 1 98.88 67 ASN B CA 1
ATOM 1471 C C . ASN B 1 67 ? 1.703 -2.514 8.297 1 98.88 67 ASN B C 1
ATOM 1473 O O . ASN B 1 67 ? 1.441 -2.221 9.461 1 98.88 67 ASN B O 1
ATOM 1477 N N . SER B 1 68 ? 2.346 -1.713 7.5 1 98.88 68 SER B N 1
ATOM 1478 C CA . SER B 1 68 ? 2.594 -0.295 7.738 1 98.88 68 SER B CA 1
ATOM 1479 C C . SER B 1 68 ? 2.199 0.545 6.527 1 98.88 68 SER B C 1
ATOM 1481 O O . SER B 1 68 ? 2.854 0.488 5.488 1 98.88 68 SER B O 1
ATOM 1483 N N . LEU B 1 69 ? 1.057 1.301 6.652 1 99 69 LEU B N 1
ATOM 1484 C CA . LEU B 1 69 ? 0.466 2.051 5.551 1 99 69 LEU B CA 1
ATOM 1485 C C . LEU B 1 69 ? 0.474 3.547 5.844 1 99 69 LEU B C 1
ATOM 1487 O O . LEU B 1 69 ? 0.473 3.955 7.008 1 99 69 LEU B O 1
ATOM 1491 N N . ALA B 1 70 ? 0.539 4.324 4.824 1 99 70 ALA B N 1
ATOM 1492 C CA . ALA B 1 70 ? 0.364 5.773 4.895 1 99 70 ALA B CA 1
ATOM 1493 C C . ALA B 1 70 ? -0.644 6.258 3.857 1 99 70 ALA B C 1
ATOM 1495 O O . ALA B 1 70 ? -0.561 5.887 2.684 1 99 70 ALA B O 1
ATOM 1496 N N . VAL B 1 71 ? -1.599 6.98 4.25 1 99 71 VAL B N 1
ATOM 1497 C CA . VAL B 1 71 ? -2.557 7.625 3.361 1 99 71 VAL B CA 1
ATOM 1498 C C . VAL B 1 71 ? -2.137 9.07 3.115 1 99 71 VAL B C 1
ATOM 1500 O O . VAL B 1 71 ? -2.229 9.914 4.016 1 99 71 VAL B O 1
ATOM 1503 N N . VAL B 1 72 ? -1.671 9.367 1.892 1 99 72 VAL B N 1
ATOM 1504 C CA . VAL B 1 72 ? -0.959 10.609 1.609 1 99 72 VAL B CA 1
ATOM 1505 C C . VAL B 1 72 ? -1.691 11.391 0.521 1 99 72 VAL B C 1
ATOM 1507 O O . VAL B 1 72 ? -1.892 10.883 -0.586 1 99 72 VAL B O 1
ATOM 1510 N N . PRO B 1 73 ? -2.131 12.625 0.798 1 98.94 73 PRO B N 1
ATOM 1511 C CA . PRO B 1 73 ? -2.564 13.5 -0.294 1 98.94 73 PRO B CA 1
ATOM 1512 C C . PRO B 1 73 ? -1.412 13.938 -1.198 1 98.94 73 PRO B C 1
ATOM 1514 O O . PRO B 1 73 ? -0.627 14.812 -0.828 1 98.94 73 PRO B O 1
ATOM 1517 N N . VAL B 1 74 ? -1.326 13.383 -2.383 1 98.81 74 VAL B N 1
ATOM 1518 C CA . VAL B 1 74 ? -0.172 13.641 -3.238 1 98.81 74 VAL B CA 1
ATOM 1519 C C . VAL B 1 74 ? -0.435 14.867 -4.105 1 98.81 74 VAL B C 1
ATOM 1521 O O . VAL B 1 74 ? 0.497 15.453 -4.668 1 98.81 74 VAL B O 1
ATOM 1524 N N . SER B 1 75 ? -1.683 15.203 -4.238 1 97.88 75 SER B N 1
ATOM 1525 C CA . SER B 1 75 ? -2.152 16.438 -4.863 1 97.88 75 SER B CA 1
ATOM 1526 C C . SER B 1 75 ? -3.469 16.906 -4.25 1 97.88 75 SER B C 1
ATOM 1528 O O . SER B 1 75 ? -3.965 16.297 -3.299 1 97.88 75 SER B O 1
ATOM 1530 N N . ASP B 1 76 ? -3.971 17.969 -4.785 1 95.62 76 ASP B N 1
ATOM 1531 C CA . ASP B 1 76 ? -5.23 18.5 -4.273 1 95.62 76 ASP B CA 1
ATOM 1532 C C . ASP B 1 76 ? -6.387 17.547 -4.578 1 95.62 76 ASP B C 1
ATOM 1534 O O . ASP B 1 76 ? -7.406 17.562 -3.883 1 95.62 76 ASP B O 1
ATOM 1538 N N . ASN B 1 77 ? -6.137 16.672 -5.555 1 96.31 77 ASN B N 1
ATOM 1539 C CA . ASN B 1 77 ? -7.27 15.867 -6.008 1 96.31 77 ASN B CA 1
ATOM 1540 C C . ASN B 1 77 ? -6.977 14.375 -5.902 1 96.31 77 ASN B C 1
ATOM 1542 O O . ASN B 1 77 ? -7.75 13.547 -6.395 1 96.31 77 ASN B O 1
ATOM 1546 N N . SER B 1 78 ? -5.867 14.07 -5.328 1 98.31 78 SER B N 1
ATOM 1547 C CA . SER B 1 78 ? -5.504 12.656 -5.285 1 98.31 78 SER B CA 1
ATOM 1548 C C . SER B 1 78 ? -4.879 12.289 -3.941 1 98.31 78 SER B C 1
ATOM 1550 O O . SER B 1 78 ? -3.908 12.914 -3.51 1 98.31 78 SER B O 1
ATOM 1552 N N . THR B 1 79 ? -5.484 11.367 -3.258 1 98.88 79 THR B N 1
ATOM 1553 C CA . THR B 1 79 ? -4.973 10.75 -2.039 1 98.88 79 THR B CA 1
ATOM 1554 C C . THR B 1 79 ? -4.719 9.266 -2.252 1 98.88 79 THR B C 1
ATOM 1556 O O . THR B 1 79 ? -5.586 8.547 -2.764 1 98.88 79 THR B O 1
ATOM 1559 N N . LEU B 1 80 ? -3.48 8.828 -1.931 1 98.94 80 LEU B N 1
ATOM 1560 C CA . LEU B 1 80 ? -3.105 7.449 -2.217 1 98.94 80 LEU B CA 1
ATOM 1561 C C . LEU B 1 80 ? -2.783 6.695 -0.931 1 98.94 80 LEU B C 1
ATOM 1563 O O . LEU B 1 80 ? -2.322 7.293 0.044 1 98.94 80 LEU B O 1
ATOM 1567 N N . VAL B 1 81 ? -3.076 5.406 -0.943 1 99 81 VAL B N 1
ATOM 1568 C CA . VAL B 1 81 ? -2.633 4.477 0.091 1 99 81 VAL B CA 1
ATOM 1569 C C . VAL B 1 81 ? -1.259 3.918 -0.271 1 99 81 VAL B C 1
ATOM 1571 O O . VAL B 1 81 ? -1.106 3.234 -1.285 1 99 81 VAL B O 1
ATOM 1574 N N . PHE B 1 82 ? -0.274 4.293 0.551 1 99 82 PHE B N 1
ATOM 1575 C CA . PHE B 1 82 ? 1.098 3.828 0.391 1 99 82 PHE B CA 1
ATOM 1576 C C . PHE B 1 82 ? 1.368 2.623 1.284 1 99 82 PHE B C 1
ATOM 1578 O O . PHE B 1 82 ? 0.839 2.535 2.395 1 99 82 PHE B O 1
ATOM 1585 N N . SER B 1 83 ? 2.184 1.742 0.779 1 99 83 SER B N 1
ATOM 1586 C CA . SER B 1 83 ? 2.725 0.672 1.611 1 99 83 SER B CA 1
ATOM 1587 C C . SER B 1 83 ? 4.191 0.916 1.941 1 99 83 SER B C 1
ATOM 1589 O O . SER B 1 83 ? 4.969 1.332 1.078 1 99 83 SER B O 1
ATOM 1591 N N . ASN B 1 84 ? 4.535 0.642 3.229 1 98.88 84 ASN B N 1
ATOM 1592 C CA . ASN B 1 84 ? 5.93 0.739 3.65 1 98.88 84 ASN B CA 1
ATOM 1593 C C . ASN B 1 84 ? 6.816 -0.228 2.873 1 98.88 84 ASN B C 1
ATOM 1595 O O . ASN B 1 84 ? 6.441 -1.38 2.648 1 98.88 84 ASN B O 1
ATOM 1599 N N . VAL B 1 85 ? 8.023 0.305 2.422 1 98.75 85 VAL B N 1
ATOM 1600 C CA . VAL B 1 85 ? 9.039 -0.528 1.778 1 98.75 85 VAL B CA 1
ATOM 1601 C C . VAL B 1 85 ? 10.375 -0.355 2.488 1 98.75 85 VAL B C 1
ATOM 1603 O O . VAL B 1 85 ? 10.555 0.579 3.273 1 98.75 85 VAL B O 1
ATOM 1606 N N . ILE B 1 86 ? 11.273 -1.293 2.219 1 96.81 86 ILE B N 1
ATOM 1607 C CA . ILE B 1 86 ? 12.57 -1.302 2.877 1 96.81 86 ILE B CA 1
ATOM 1608 C C . ILE B 1 86 ? 13.328 -0.018 2.541 1 96.81 86 ILE B C 1
ATOM 1610 O O . ILE B 1 86 ? 13.328 0.43 1.393 1 96.81 86 ILE B O 1
ATOM 1614 N N . SER B 1 87 ? 13.992 0.469 3.553 1 96.25 87 SER B N 1
ATOM 1615 C CA . SER B 1 87 ? 14.836 1.651 3.393 1 96.25 87 SER B CA 1
ATOM 1616 C C . SER B 1 87 ? 16.062 1.581 4.285 1 96.25 87 SER B C 1
ATOM 1618 O O . SER B 1 87 ? 16.078 0.854 5.281 1 96.25 87 SER B O 1
ATOM 1620 N N . ALA B 1 88 ? 17.188 2.283 3.791 1 92.5 88 ALA B N 1
ATOM 1621 C CA . ALA B 1 88 ? 18.391 2.342 4.602 1 92.5 88 ALA B CA 1
ATOM 1622 C C . ALA B 1 88 ? 18.141 3.061 5.922 1 92.5 88 ALA B C 1
ATOM 1624 O O . ALA B 1 88 ? 18.641 2.65 6.969 1 92.5 88 ALA B O 1
ATOM 1625 N N . SER B 1 89 ? 17.406 4.078 5.914 1 96.81 89 SER B N 1
ATOM 1626 C CA . SER B 1 89 ? 17.047 4.863 7.09 1 96.81 89 SER B CA 1
ATOM 1627 C C . SER B 1 89 ? 15.664 5.48 6.938 1 96.81 89 SER B C 1
ATOM 1629 O O . SER B 1 89 ? 15.156 5.617 5.82 1 96.81 89 SER B O 1
ATOM 1631 N N . GLY B 1 90 ? 15.047 5.762 8.094 1 98.25 90 GLY B N 1
ATOM 1632 C CA . GLY B 1 90 ? 13.727 6.355 8.031 1 98.25 90 GLY B CA 1
ATOM 1633 C C . GLY B 1 90 ? 12.648 5.371 7.609 1 98.25 90 GLY B C 1
ATOM 1634 O O . GLY B 1 90 ? 12.867 4.16 7.633 1 98.25 90 GLY B O 1
ATOM 1635 N N . ALA B 1 91 ? 11.492 5.898 7.352 1 98.62 91 ALA B N 1
ATOM 1636 C CA . ALA B 1 91 ? 10.359 5.113 6.863 1 98.62 91 ALA B CA 1
ATOM 1637 C C . ALA B 1 91 ? 9.953 5.551 5.461 1 98.62 91 ALA B C 1
ATOM 1639 O O . ALA B 1 91 ? 9.633 6.723 5.234 1 98.62 91 ALA B O 1
ATOM 1640 N N . LYS B 1 92 ? 10.055 4.586 4.523 1 98.94 92 LYS B N 1
ATOM 1641 C CA . LYS B 1 92 ? 9.75 4.82 3.115 1 98.94 92 LYS B CA 1
ATOM 1642 C C . LYS B 1 92 ? 8.461 4.113 2.703 1 98.94 92 LYS B C 1
ATOM 1644 O O . LYS B 1 92 ? 8.242 2.955 3.068 1 98.94 92 LYS B O 1
ATOM 1649 N N . TYR B 1 93 ? 7.59 4.871 2.031 1 98.94 93 TYR B N 1
ATOM 1650 C CA . TYR B 1 93 ? 6.332 4.32 1.538 1 98.94 93 TYR B CA 1
ATOM 1651 C C . TYR B 1 93 ? 6.188 4.551 0.038 1 98.94 93 TYR B C 1
ATOM 1653 O O . TYR B 1 93 ? 6.547 5.613 -0.47 1 98.94 93 TYR B O 1
ATOM 1661 N N . ALA B 1 94 ? 5.594 3.518 -0.632 1 98.94 94 ALA B N 1
ATOM 1662 C CA . ALA B 1 94 ? 5.492 3.605 -2.088 1 98.94 94 ALA B CA 1
ATOM 1663 C C . ALA B 1 94 ? 4.051 3.443 -2.549 1 98.94 94 ALA B C 1
ATOM 1665 O O . ALA B 1 94 ? 3.299 2.637 -1.992 1 98.94 94 ALA B O 1
ATOM 1666 N N . ALA B 1 95 ? 3.705 4.195 -3.576 1 98.94 95 ALA B N 1
ATOM 1667 C CA . ALA B 1 95 ? 2.441 4.082 -4.301 1 98.94 95 ALA B CA 1
ATOM 1668 C C . ALA B 1 95 ? 2.539 4.719 -5.684 1 98.94 95 ALA B C 1
ATOM 1670 O O . ALA B 1 95 ? 2.848 5.906 -5.805 1 98.94 95 ALA B O 1
ATOM 1671 N N . GLY B 1 96 ? 2.225 3.939 -6.699 1 98.44 96 GLY B N 1
ATOM 1672 C CA . GLY B 1 96 ? 2.34 4.484 -8.039 1 98.44 96 GLY B CA 1
ATOM 1673 C C . GLY B 1 96 ? 3.717 5.051 -8.336 1 98.44 96 GLY B C 1
ATOM 1674 O O . GLY B 1 96 ? 4.727 4.371 -8.148 1 98.44 96 GLY B O 1
ATOM 1675 N N . GLN B 1 97 ? 3.734 6.25 -8.844 1 98.5 97 GLN B N 1
ATOM 1676 C CA . GLN B 1 97 ? 4.969 6.957 -9.164 1 98.5 97 GLN B CA 1
ATOM 1677 C C . GLN B 1 97 ? 5.453 7.785 -7.973 1 98.5 97 GLN B C 1
ATOM 1679 O O . GLN B 1 97 ? 6.336 8.633 -8.117 1 98.5 97 GLN B O 1
ATOM 1684 N N . TYR B 1 98 ? 4.93 7.531 -6.766 1 98.88 98 TYR B N 1
ATOM 1685 C CA . TYR B 1 98 ? 5.242 8.383 -5.625 1 98.88 98 TYR B CA 1
ATOM 1686 C C . TYR B 1 98 ? 5.992 7.609 -4.551 1 98.88 98 TYR B C 1
ATOM 1688 O O . TYR B 1 98 ? 5.746 6.418 -4.348 1 98.88 98 TYR B O 1
ATOM 1696 N N . ILE B 1 99 ? 6.891 8.328 -3.906 1 98.94 99 ILE B N 1
ATOM 1697 C CA . ILE B 1 99 ? 7.527 7.906 -2.664 1 98.94 99 ILE B CA 1
ATOM 1698 C C . ILE B 1 99 ? 7.254 8.938 -1.568 1 98.94 99 ILE B C 1
ATOM 1700 O O . ILE B 1 99 ? 7.379 10.141 -1.797 1 98.94 99 ILE B O 1
ATOM 1704 N N . TRP B 1 100 ? 6.742 8.461 -0.469 1 98.94 100 TRP B N 1
ATOM 1705 C CA . TRP B 1 100 ? 6.68 9.227 0.774 1 98.94 100 TRP B CA 1
ATOM 1706 C C . TRP B 1 100 ? 7.711 8.719 1.776 1 98.94 100 TRP B C 1
ATOM 1708 O O . TRP B 1 100 ? 7.645 7.57 2.219 1 98.94 100 TRP B O 1
ATOM 1718 N N . TRP B 1 101 ? 8.766 9.609 2.037 1 98.94 101 TRP B N 1
ATOM 1719 C CA . TRP B 1 101 ? 9.898 9.156 2.832 1 98.94 101 TRP B CA 1
ATOM 1720 C C . TRP B 1 101 ? 10.086 10.031 4.062 1 98.94 101 TRP B C 1
ATOM 1722 O O . TRP B 1 101 ? 10.367 11.227 3.943 1 98.94 101 TRP B O 1
ATOM 1732 N N . THR B 1 102 ? 9.953 9.438 5.289 1 98.88 102 THR B N 1
ATOM 1733 C CA . THR B 1 102 ? 10.016 10.211 6.523 1 98.88 102 THR B CA 1
ATOM 1734 C C . THR B 1 102 ? 11.281 9.875 7.305 1 98.88 102 THR B C 1
ATOM 1736 O O . THR B 1 102 ? 11.734 8.734 7.301 1 98.88 102 THR B O 1
ATOM 1739 N N . LYS B 1 103 ? 11.852 10.836 7.973 1 98.56 103 LYS B N 1
ATOM 1740 C CA . LYS B 1 103 ? 12.961 10.742 8.93 1 98.56 103 LYS B CA 1
ATOM 1741 C C . LYS B 1 103 ? 12.766 11.719 10.086 1 98.56 103 LYS B C 1
ATOM 1743 O O . LYS B 1 103 ? 13.039 12.914 9.953 1 98.56 103 LYS B O 1
ATOM 1748 N N . GLY B 1 104 ? 12.414 11.125 11.234 1 97.38 104 GLY B N 1
ATOM 1749 C CA . GLY B 1 104 ? 12.031 12.023 12.312 1 97.38 104 GLY B CA 1
ATOM 1750 C C . GLY B 1 104 ? 10.844 12.898 11.961 1 97.38 104 GLY B C 1
ATOM 1751 O O . GLY B 1 104 ? 9.789 12.398 11.562 1 97.38 104 GLY B O 1
ATOM 1752 N N . GLU B 1 105 ? 10.969 14.219 12.117 1 98.44 105 GLU B N 1
ATOM 1753 C CA . GLU B 1 105 ? 9.891 15.164 11.844 1 98.44 105 GLU B CA 1
ATOM 1754 C C . GLU B 1 105 ? 9.914 15.609 10.383 1 98.44 105 GLU B C 1
ATOM 1756 O O . GLU B 1 105 ? 9.039 16.359 9.945 1 98.44 105 GLU B O 1
ATOM 1761 N N . GLU B 1 106 ? 10.914 15.156 9.625 1 98.81 106 GLU B N 1
ATOM 1762 C CA . GLU B 1 106 ? 11.047 15.523 8.219 1 98.81 106 GLU B CA 1
ATOM 1763 C C . GLU B 1 106 ? 10.445 14.453 7.309 1 98.81 106 GLU B C 1
ATOM 1765 O O . GLU B 1 106 ? 10.43 13.266 7.66 1 98.81 106 GLU B O 1
ATOM 1770 N N . ALA B 1 107 ? 9.953 14.969 6.172 1 98.94 107 ALA B N 1
ATOM 1771 C CA . ALA B 1 107 ? 9.445 14.078 5.137 1 98.94 107 ALA B CA 1
ATOM 1772 C C . ALA B 1 107 ? 9.68 14.656 3.744 1 98.94 107 ALA B C 1
ATOM 1774 O O . ALA B 1 107 ? 9.812 15.867 3.586 1 98.94 107 ALA B O 1
ATOM 1775 N N . THR B 1 108 ? 9.781 13.805 2.775 1 98.94 108 THR B N 1
ATOM 1776 C CA . THR B 1 108 ? 9.898 14.219 1.381 1 98.94 108 THR B CA 1
ATOM 1777 C C . THR B 1 108 ? 8.914 13.445 0.506 1 98.94 108 THR B C 1
ATOM 1779 O O . THR B 1 108 ? 8.805 12.219 0.619 1 98.94 108 THR B O 1
ATOM 1782 N N . LEU B 1 109 ? 8.148 14.195 -0.249 1 98.94 109 LEU B N 1
ATOM 1783 C CA . LEU B 1 109 ? 7.285 13.594 -1.26 1 98.94 109 LEU B CA 1
ATOM 1784 C C . LEU B 1 109 ? 7.941 13.641 -2.635 1 98.94 109 LEU B C 1
ATOM 1786 O O . LEU B 1 109 ? 8.227 14.727 -3.152 1 98.94 109 LEU B O 1
ATOM 1790 N N . TYR B 1 110 ? 8.234 12.453 -3.203 1 98.88 110 TYR B N 1
ATOM 1791 C CA . TYR B 1 110 ? 8.703 12.312 -4.578 1 98.88 110 TYR B CA 1
ATOM 1792 C C . TYR B 1 110 ? 7.559 11.953 -5.516 1 98.88 110 TYR B C 1
ATOM 1794 O O . TYR B 1 110 ? 6.746 11.078 -5.199 1 98.88 110 TYR B O 1
ATOM 1802 N N . GLY B 1 111 ? 7.477 12.617 -6.637 1 98.44 111 GLY B N 1
ATOM 1803 C CA . GLY B 1 111 ? 6.289 12.461 -7.465 1 98.44 111 GLY B CA 1
ATOM 1804 C C . GLY B 1 111 ? 6.586 11.859 -8.828 1 98.44 111 GLY B C 1
ATOM 1805 O O . GLY B 1 111 ? 5.676 11.664 -9.633 1 98.44 111 GLY B O 1
ATOM 1806 N N . ASP B 1 112 ? 7.82 11.617 -9.172 1 97.81 112 ASP B N 1
ATOM 1807 C CA . ASP B 1 112 ? 8.227 11.078 -10.469 1 97.81 112 ASP B CA 1
ATOM 1808 C C . ASP B 1 112 ? 9.18 9.898 -10.297 1 97.81 112 ASP B C 1
ATOM 1810 O O . ASP B 1 112 ? 10.234 9.852 -10.93 1 97.81 112 ASP B O 1
ATOM 1814 N N . TRP B 1 113 ? 8.789 9 -9.438 1 97.56 113 TRP B N 1
ATOM 1815 C CA . TRP B 1 113 ? 9.625 7.836 -9.148 1 97.56 113 TRP B CA 1
ATOM 1816 C C . TRP B 1 113 ? 9.383 6.73 -10.18 1 97.56 113 TRP B C 1
ATOM 1818 O O . TRP B 1 113 ? 8.234 6.375 -10.461 1 97.56 113 TRP B O 1
ATOM 1828 N N . LYS B 1 114 ? 10.477 6.219 -10.75 1 92.81 114 LYS B N 1
ATOM 1829 C CA . LYS B 1 114 ? 10.383 5.176 -11.766 1 92.81 114 LYS B CA 1
ATOM 1830 C C . LYS B 1 114 ? 11.141 3.92 -11.328 1 92.81 114 LYS B C 1
ATOM 1832 O O . LYS B 1 114 ? 11.5 3.088 -12.164 1 92.81 114 LYS B O 1
ATOM 1837 N N . GLY B 1 115 ? 11.383 3.855 -10.133 1 90.81 115 GLY B N 1
ATOM 1838 C CA . GLY B 1 115 ? 12.211 2.791 -9.594 1 90.81 115 GLY B CA 1
ATOM 1839 C C . GLY B 1 115 ? 13.562 3.281 -9.102 1 90.81 115 GLY B C 1
ATOM 1840 O O . GLY B 1 115 ? 14.031 4.34 -9.516 1 90.81 115 GLY B O 1
ATOM 1841 N N . GLY B 1 116 ? 14.219 2.566 -8.156 1 91.62 116 GLY B N 1
ATOM 1842 C CA . GLY B 1 116 ? 15.516 2.965 -7.625 1 91.62 116 GLY B CA 1
ATOM 1843 C C . GLY B 1 116 ? 15.43 4.09 -6.613 1 91.62 116 GLY B C 1
ATOM 1844 O O . GLY B 1 116 ? 14.438 4.199 -5.887 1 91.62 116 GLY B O 1
ATOM 1845 N N . GLU B 1 117 ? 16.562 4.836 -6.523 1 94 117 GLU B N 1
ATOM 1846 C CA . GLU B 1 117 ? 16.578 5.949 -5.578 1 94 117 GLU B CA 1
ATOM 1847 C C . GLU B 1 117 ? 15.766 7.133 -6.105 1 94 117 GLU B C 1
ATOM 1849 O O . GLU B 1 117 ? 15.992 7.598 -7.223 1 94 117 GLU B O 1
ATOM 1854 N N . PRO B 1 118 ? 14.844 7.574 -5.297 1 96.94 118 PRO B N 1
ATOM 1855 C CA . PRO B 1 118 ? 14.047 8.703 -5.789 1 96.94 118 PRO B CA 1
ATOM 1856 C C . PRO B 1 118 ? 14.828 10.016 -5.793 1 96.94 118 PRO B C 1
ATOM 1858 O O . PRO B 1 118 ? 15.719 10.211 -4.961 1 96.94 118 PRO B O 1
ATOM 1861 N N . THR B 1 119 ? 14.453 10.852 -6.793 1 97.06 119 THR B N 1
ATOM 1862 C CA . THR B 1 119 ? 15.086 12.164 -6.91 1 97.06 119 THR B CA 1
ATOM 1863 C C . THR B 1 119 ? 14.039 13.258 -7.066 1 97.06 119 THR B C 1
ATOM 1865 O O . THR B 1 119 ? 12.883 12.977 -7.379 1 97.06 119 THR B O 1
ATOM 1868 N N . ASP B 1 120 ? 14.391 14.5 -6.77 1 97.69 120 ASP B N 1
ATOM 1869 C CA . ASP B 1 120 ? 13.609 15.703 -7.043 1 97.69 120 ASP B CA 1
ATOM 1870 C C . ASP B 1 120 ? 12.305 15.703 -6.25 1 97.69 120 ASP B C 1
ATOM 1872 O O . ASP B 1 120 ? 11.234 15.922 -6.816 1 97.69 120 ASP B O 1
ATOM 1876 N N . GLY B 1 121 ? 12.422 15.516 -4.984 1 98.81 121 GLY B N 1
ATOM 1877 C CA . GLY B 1 121 ? 11.266 15.516 -4.102 1 98.81 121 GLY B CA 1
ATOM 1878 C C . GLY B 1 121 ? 10.984 16.875 -3.48 1 98.81 121 GLY B C 1
ATOM 1879 O O . GLY B 1 121 ? 11.781 17.797 -3.617 1 98.81 121 GLY B O 1
ATOM 1880 N N . VAL B 1 122 ? 9.82 17.047 -2.887 1 98.88 122 VAL B N 1
ATOM 1881 C CA . VAL B 1 122 ? 9.406 18.219 -2.117 1 98.88 122 VAL B CA 1
ATOM 1882 C C . VAL B 1 122 ? 9.555 17.938 -0.625 1 98.88 122 VAL B C 1
ATOM 1884 O O . VAL B 1 122 ? 8.93 17 -0.102 1 98.88 122 VAL B O 1
ATOM 1887 N N . ALA B 1 123 ? 10.336 18.719 0.027 1 98.88 123 ALA B N 1
ATOM 1888 C CA . ALA B 1 123 ? 10.578 18.531 1.454 1 98.88 123 ALA B CA 1
ATOM 1889 C C . ALA B 1 123 ? 9.414 19.062 2.287 1 98.88 123 ALA B C 1
ATOM 1891 O O . ALA B 1 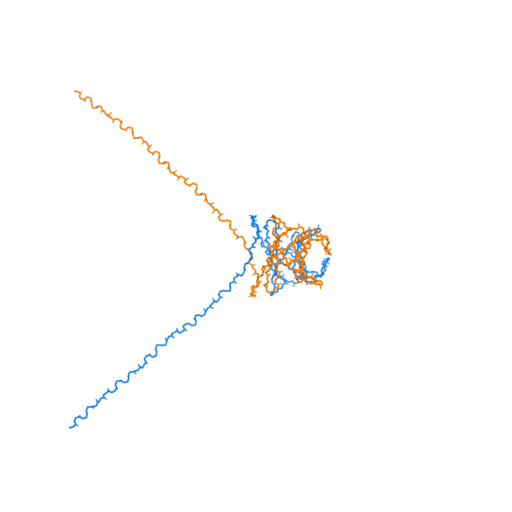123 ? 8.852 20.109 1.983 1 98.88 123 ALA B O 1
ATOM 1892 N N . CYS B 1 124 ? 9.102 18.328 3.303 1 98.94 124 CYS B N 1
ATOM 1893 C CA . CYS B 1 124 ? 8.039 18.656 4.238 1 98.94 124 CYS B CA 1
ATOM 1894 C C . CYS B 1 124 ? 8.508 18.5 5.68 1 98.94 124 CYS B C 1
ATOM 1896 O O . CYS B 1 124 ? 9.484 17.797 5.941 1 98.94 124 CYS B O 1
ATOM 1898 N N . LYS B 1 125 ? 7.75 19.141 6.598 1 98.88 125 LYS B N 1
ATOM 1899 C CA . LYS B 1 125 ? 8.047 19.062 8.023 1 98.88 125 LYS B CA 1
ATOM 1900 C C . LYS B 1 125 ? 6.766 18.938 8.844 1 98.88 125 LYS B C 1
ATOM 1902 O O . LYS B 1 125 ? 5.77 19.594 8.547 1 98.88 125 LYS B O 1
ATOM 1907 N N . GLU B 1 126 ? 6.867 18.094 9.859 1 98.5 126 GLU B N 1
ATOM 1908 C CA . GLU B 1 126 ? 5.742 17.984 10.789 1 98.5 126 GLU B CA 1
ATOM 1909 C C . GLU B 1 126 ? 5.453 19.312 11.461 1 98.5 126 GLU B C 1
ATOM 1911 O O . GLU B 1 126 ? 6.375 20.047 11.82 1 98.5 126 GLU B O 1
ATOM 1916 N N . ARG B 1 127 ? 4.086 19.547 11.625 1 93.62 127 ARG B N 1
ATOM 1917 C CA . ARG B 1 127 ? 3.639 20.766 12.289 1 93.62 127 ARG B CA 1
ATOM 1918 C C . ARG B 1 127 ? 3.061 20.469 13.664 1 93.62 127 ARG B C 1
ATOM 1920 O O . ARG B 1 127 ? 2.516 19.375 13.891 1 93.62 127 ARG B O 1
#

Solvent-accessible surface area (backbone atoms only — not comparable to full-atom values): 15025 Å² total; per-residue (Å²): 136,82,76,77,79,79,79,78,79,78,77,73,78,77,75,76,76,70,77,71,66,73,72,70,70,70,71,65,82,75,80,48,70,42,79,51,62,76,86,53,70,77,46,75,47,78,45,44,34,42,30,77,87,68,53,69,52,60,35,41,35,43,36,32,73,92,31,44,36,37,38,38,65,81,47,97,86,41,54,39,61,20,8,30,34,64,56,99,66,60,50,30,24,34,32,46,38,30,36,45,39,34,50,89,59,35,33,32,47,24,70,78,36,74,67,66,82,77,65,85,52,46,49,29,33,61,108,136,82,79,76,80,77,78,78,78,78,76,74,79,76,77,74,76,69,76,70,67,72,72,71,70,75,70,68,81,75,79,50,70,41,77,50,64,77,84,52,69,78,48,75,47,75,46,43,34,43,33,76,86,68,51,70,51,59,34,40,35,43,36,33,73,92,32,43,35,37,38,40,64,81,47,98,87,42,54,38,63,21,10,30,35,64,56,97,66,60,50,31,24,33,31,45,36,31,37,46,38,34,51,88,61,36,31,30,46,25,70,76,36,76,66,66,81,76,62,86,53,48,50,29,33,61,109

pLDDT: mean 85.29, std 23.07, range [31.28, 99.0]